Protein AF-A0A2P4QZU0-F1 (afdb_monomer_lite)

Organism: Rhizophagus irregularis (strain DAOM 181602 / DAOM 197198 / MUCL 43194) (NCBI:txid747089)

Radius of gyration: 26.58 Å; chains: 1; bounding box: 64×46×76 Å

Structure (mmCIF, N/CA/C/O backbone):
data_AF-A0A2P4QZU0-F1
#
_entry.id   AF-A0A2P4QZU0-F1
#
loop_
_atom_site.group_PDB
_atom_site.id
_atom_site.type_symbol
_atom_site.label_atom_id
_atom_site.label_alt_id
_atom_site.label_comp_id
_atom_site.label_asym_id
_atom_site.label_entity_id
_atom_site.label_seq_id
_atom_site.pdbx_PDB_ins_code
_atom_site.Cartn_x
_atom_site.Cartn_y
_atom_site.Cartn_z
_atom_site.occupancy
_atom_site.B_iso_or_equiv
_atom_site.auth_seq_id
_atom_site.auth_comp_id
_atom_site.auth_asym_id
_atom_site.auth_atom_id
_atom_site.pdbx_PDB_model_num
ATOM 1 N N . MET A 1 1 ? 31.590 14.211 -25.339 1.00 28.22 1 MET A N 1
ATOM 2 C CA . MET A 1 1 ? 31.138 15.470 -24.706 1.00 28.22 1 MET A CA 1
ATOM 3 C C . MET A 1 1 ? 29.647 15.747 -24.983 1.00 28.22 1 MET A C 1
ATOM 5 O O . MET A 1 1 ? 29.205 16.860 -24.754 1.00 28.22 1 MET A O 1
ATOM 9 N N . GLU A 1 2 ? 28.861 14.746 -25.420 1.00 32.16 2 GLU A N 1
ATOM 10 C CA . GLU A 1 2 ? 27.423 14.889 -25.741 1.00 32.16 2 GLU A CA 1
ATOM 11 C C . GLU A 1 2 ? 26.489 14.429 -24.599 1.00 32.16 2 GLU A C 1
ATOM 13 O O . GLU A 1 2 ? 25.405 14.972 -24.439 1.00 32.16 2 GLU A O 1
ATOM 18 N N . ASN A 1 3 ? 26.933 13.542 -23.697 1.00 37.81 3 ASN A N 1
ATOM 19 C CA . ASN A 1 3 ? 26.091 12.977 -22.621 1.00 37.81 3 ASN A CA 1
ATOM 20 C C . ASN A 1 3 ? 25.718 13.937 -21.470 1.00 37.81 3 ASN A C 1
ATOM 22 O O . ASN A 1 3 ? 24.934 13.567 -20.598 1.00 37.81 3 ASN A O 1
ATOM 26 N N . LEU A 1 4 ? 26.278 15.150 -21.427 1.00 35.97 4 LEU A N 1
ATOM 27 C CA . LEU A 1 4 ? 26.017 16.129 -20.359 1.00 35.97 4 LEU A CA 1
ATOM 28 C C . LEU A 1 4 ? 24.795 17.015 -20.643 1.00 35.97 4 LEU A C 1
ATOM 30 O O . LEU A 1 4 ? 24.130 17.438 -19.701 1.00 35.97 4 LEU A O 1
ATOM 34 N N . MET A 1 5 ? 24.456 17.260 -21.915 1.00 33.44 5 MET A N 1
ATOM 35 C CA . MET A 1 5 ? 23.269 18.054 -22.270 1.00 33.44 5 MET A CA 1
ATOM 36 C C . MET A 1 5 ? 21.956 17.271 -22.109 1.00 33.44 5 MET A C 1
ATOM 38 O O . MET A 1 5 ? 20.910 17.877 -21.907 1.00 33.44 5 MET A O 1
ATOM 42 N N . HIS A 1 6 ? 22.003 15.935 -22.124 1.00 49.25 6 HIS A N 1
ATOM 43 C CA . HIS A 1 6 ? 20.809 15.081 -22.131 1.00 49.25 6 HIS A CA 1
ATOM 44 C C . HIS A 1 6 ? 20.095 14.929 -20.773 1.00 49.25 6 HIS A C 1
ATOM 46 O O . HIS A 1 6 ? 18.917 14.591 -20.745 1.00 49.25 6 HIS A O 1
ATOM 52 N N . TYR A 1 7 ? 20.762 15.202 -19.646 1.00 42.16 7 TYR A N 1
ATOM 53 C CA . TYR A 1 7 ? 20.149 15.093 -18.309 1.00 42.16 7 TYR A CA 1
ATOM 54 C C . TYR A 1 7 ? 19.536 16.408 -17.795 1.00 42.16 7 TYR A C 1
ATOM 56 O O . TYR A 1 7 ? 18.711 16.379 -16.877 1.00 42.16 7 TYR A O 1
ATOM 64 N N . SER A 1 8 ? 19.904 17.550 -18.393 1.00 42.59 8 SER A N 1
ATOM 65 C CA . SER A 1 8 ? 19.292 18.861 -18.113 1.00 42.59 8 SER A CA 1
ATOM 66 C C . SER A 1 8 ? 17.783 18.822 -18.361 1.00 42.59 8 SER A C 1
ATOM 68 O O . SER A 1 8 ? 17.000 19.177 -17.485 1.00 42.59 8 SER A O 1
ATOM 70 N N . THR A 1 9 ? 17.376 18.279 -19.508 1.00 46.91 9 THR A N 1
ATOM 71 C CA . THR A 1 9 ? 15.978 18.160 -19.944 1.00 46.91 9 THR A CA 1
ATOM 72 C C . THR A 1 9 ? 15.127 17.285 -19.021 1.00 46.91 9 THR A C 1
ATOM 74 O O . THR A 1 9 ? 13.977 17.625 -18.753 1.00 46.91 9 THR A O 1
ATOM 77 N N . LEU A 1 10 ? 15.684 16.203 -18.465 1.00 41.06 10 LEU A N 1
ATOM 78 C CA . LEU A 1 10 ? 14.980 15.353 -17.491 1.00 41.06 10 LEU A CA 1
ATOM 79 C C . LEU A 1 10 ? 14.804 16.039 -16.122 1.00 41.06 10 LEU A C 1
ATOM 81 O O . LEU A 1 10 ? 13.801 15.823 -15.442 1.00 41.06 10 LEU A O 1
ATOM 85 N N . CYS A 1 11 ? 15.750 16.890 -15.711 1.00 38.91 11 CYS A N 1
ATOM 86 C CA . CYS A 1 11 ? 15.625 17.684 -14.484 1.00 38.91 11 CYS A CA 1
ATOM 87 C C . CYS A 1 11 ? 14.605 18.826 -14.633 1.00 38.91 11 CYS A C 1
ATOM 89 O O . CYS A 1 11 ? 13.845 19.088 -13.699 1.00 38.91 11 CYS A O 1
ATOM 91 N N . ASP A 1 12 ? 14.545 19.457 -15.809 1.00 41.25 12 ASP A N 1
ATOM 92 C CA . ASP A 1 12 ? 13.556 20.491 -16.144 1.00 41.25 12 ASP A CA 1
ATOM 93 C C . ASP A 1 12 ? 12.119 19.933 -16.143 1.00 41.25 12 ASP A C 1
ATOM 95 O O . ASP A 1 12 ? 11.164 20.610 -15.752 1.00 41.25 12 ASP A O 1
ATOM 99 N N . TRP A 1 13 ? 11.968 18.654 -16.484 1.00 45.91 13 TRP A N 1
ATOM 100 C CA . TRP A 1 13 ? 10.693 17.940 -16.490 1.00 45.91 13 TRP A CA 1
ATOM 101 C C . TRP A 1 13 ? 10.097 17.731 -15.085 1.00 45.91 13 TRP A C 1
ATOM 103 O O . TRP A 1 13 ? 8.892 17.893 -14.884 1.00 45.91 13 TRP A O 1
ATOM 113 N N . ALA A 1 14 ? 10.938 17.486 -14.073 1.00 40.25 14 ALA A N 1
ATOM 114 C CA . ALA A 1 14 ? 10.503 17.374 -12.676 1.00 40.25 14 ALA A CA 1
ATOM 115 C C . ALA A 1 14 ? 10.040 18.717 -12.071 1.00 40.25 14 ALA A C 1
ATOM 117 O O . ALA A 1 14 ? 9.261 18.731 -11.116 1.00 40.25 14 ALA A O 1
ATOM 118 N N . LEU A 1 15 ? 10.506 19.851 -12.611 1.00 43.34 15 LEU A N 1
ATOM 119 C CA . LEU A 1 15 ? 10.088 21.190 -12.179 1.00 43.34 15 LEU A CA 1
ATOM 120 C C . LEU A 1 15 ? 8.730 21.596 -12.771 1.00 43.34 15 LEU A C 1
ATOM 122 O O . LEU A 1 15 ? 7.952 22.266 -12.091 1.00 43.34 15 LEU A O 1
ATOM 126 N N . LEU A 1 16 ? 8.419 21.152 -13.994 1.00 43.84 16 LEU A N 1
ATOM 127 C CA . LEU A 1 16 ? 7.151 21.443 -14.677 1.00 43.84 16 LEU A CA 1
ATOM 128 C C . LEU A 1 16 ? 5.929 20.836 -13.965 1.00 43.84 16 LEU A C 1
ATOM 130 O O . LEU A 1 16 ? 4.875 21.464 -13.921 1.00 43.84 16 LEU A O 1
ATOM 134 N N . TYR A 1 17 ? 6.073 19.668 -13.334 1.00 45.66 17 TYR A N 1
ATOM 135 C CA . TYR A 1 17 ? 4.970 18.988 -12.636 1.00 45.66 17 TYR A CA 1
ATOM 136 C C . TYR A 1 17 ? 4.677 19.503 -11.223 1.00 45.66 17 TYR A C 1
ATOM 138 O O . TYR A 1 17 ? 3.716 19.064 -10.593 1.00 45.66 17 TYR A O 1
ATOM 146 N N . ARG A 1 18 ? 5.445 20.478 -10.719 1.00 44.59 18 ARG A N 1
ATOM 147 C CA . ARG A 1 18 ? 5.157 21.118 -9.426 1.00 44.59 18 ARG A CA 1
ATOM 148 C C . ARG A 1 18 ? 3.952 22.081 -9.490 1.00 44.59 18 ARG A C 1
ATOM 150 O O . ARG A 1 18 ? 3.527 22.571 -8.449 1.00 44.59 18 ARG A O 1
ATOM 157 N N . TYR A 1 19 ? 3.378 22.338 -10.672 1.00 39.25 19 TYR A N 1
ATOM 158 C CA . TYR A 1 19 ? 2.258 23.269 -10.854 1.00 39.25 19 TYR A CA 1
ATOM 159 C C . TYR A 1 19 ? 1.060 22.610 -11.579 1.00 39.25 19 TYR A C 1
ATOM 161 O O . TYR A 1 19 ? 1.172 22.272 -12.755 1.00 39.25 19 TYR A O 1
ATOM 169 N N . PRO A 1 20 ? -0.115 22.457 -10.930 1.00 41.78 20 PRO A N 1
ATOM 170 C CA . PRO A 1 20 ? -1.243 21.670 -11.453 1.00 41.78 20 PRO A CA 1
ATOM 171 C C . PRO A 1 20 ? -2.076 22.339 -12.570 1.00 41.78 20 PRO A C 1
ATOM 173 O O . PRO A 1 20 ? -3.163 21.865 -12.895 1.00 41.78 20 PRO A O 1
ATOM 176 N N . SER A 1 21 ? -1.599 23.421 -13.192 1.00 47.59 21 SER A N 1
ATOM 177 C CA . SER A 1 21 ? -2.298 24.107 -14.292 1.00 47.59 21 SER A CA 1
ATOM 178 C C . SER A 1 21 ? -1.366 24.342 -15.481 1.00 47.59 21 SER A C 1
ATOM 180 O O . SER A 1 21 ? -0.830 25.436 -15.651 1.00 47.59 21 SER A O 1
ATOM 182 N N . MET A 1 22 ? -1.163 23.316 -16.313 1.00 53.44 22 MET A N 1
ATOM 183 C CA . MET A 1 22 ? -0.356 23.452 -17.531 1.00 53.44 22 MET A CA 1
ATOM 184 C C . MET A 1 22 ? -1.071 24.329 -18.562 1.00 53.44 22 MET A C 1
ATOM 186 O O . MET A 1 22 ? -2.167 23.998 -19.030 1.00 53.44 22 MET A O 1
ATOM 190 N N . SER A 1 23 ? -0.421 25.421 -18.962 1.00 56.22 23 SER A N 1
ATOM 191 C CA . SER A 1 23 ? -0.855 26.236 -20.094 1.00 56.22 23 SER A CA 1
ATOM 192 C C . SER A 1 23 ? -0.679 25.477 -21.419 1.00 56.22 23 SER A C 1
ATOM 194 O O . SER A 1 23 ? 0.035 24.474 -21.501 1.00 56.22 23 SER A O 1
ATOM 196 N N . SER A 1 24 ? -1.293 25.959 -22.504 1.00 50.44 24 SER A N 1
ATOM 197 C CA . SER A 1 24 ? -1.078 25.396 -23.849 1.00 50.44 24 SER A CA 1
ATOM 198 C C . SER A 1 24 ? 0.399 25.411 -24.273 1.00 50.44 24 SER A C 1
ATOM 200 O O . SER A 1 24 ? 0.838 24.514 -24.991 1.00 50.44 24 SER A O 1
ATOM 202 N N . CYS A 1 25 ? 1.182 26.380 -23.788 1.00 49.19 25 CYS A N 1
ATOM 203 C CA . CYS A 1 25 ? 2.625 26.447 -24.018 1.00 49.19 25 CYS A CA 1
ATOM 204 C C . CYS A 1 25 ? 3.390 25.350 -23.262 1.00 49.19 25 CYS A C 1
ATOM 206 O O . CYS A 1 25 ? 4.342 24.795 -23.807 1.00 49.19 25 CYS A O 1
ATOM 208 N N . ASP A 1 26 ? 2.960 24.996 -22.050 1.00 54.78 26 ASP A N 1
ATOM 209 C CA . ASP A 1 26 ? 3.597 23.940 -21.250 1.00 54.78 26 ASP A CA 1
ATOM 210 C C . ASP A 1 26 ? 3.300 22.552 -21.822 1.00 54.78 26 ASP A C 1
ATOM 212 O O . ASP A 1 26 ? 4.183 21.700 -21.868 1.00 54.78 26 ASP A O 1
ATOM 216 N N . LYS A 1 27 ? 2.088 22.347 -22.358 1.00 51.97 27 LYS A N 1
ATOM 217 C CA . LYS A 1 27 ? 1.728 21.124 -23.097 1.00 51.97 27 LYS A CA 1
ATOM 218 C C . LYS A 1 27 ? 2.594 20.939 -24.338 1.00 51.97 27 LYS A C 1
ATOM 220 O O . LYS A 1 27 ? 3.091 19.846 -24.573 1.00 51.97 27 LYS A O 1
ATOM 225 N N . LEU A 1 28 ? 2.806 22.003 -25.114 1.00 51.72 28 LEU A N 1
ATOM 226 C CA . LEU A 1 28 ? 3.689 21.952 -26.280 1.00 51.72 28 LEU A CA 1
ATOM 227 C C . LEU A 1 28 ? 5.132 21.627 -25.880 1.00 51.72 28 LEU A C 1
ATOM 229 O O . LEU A 1 28 ? 5.751 20.798 -26.537 1.00 51.72 28 LEU A O 1
ATOM 233 N N . ARG A 1 29 ? 5.667 22.218 -24.804 1.00 59.06 29 ARG A N 1
ATOM 234 C CA . ARG A 1 29 ? 7.015 21.875 -24.314 1.00 59.06 29 ARG A CA 1
ATOM 235 C C . ARG A 1 29 ? 7.109 20.421 -23.865 1.00 59.06 29 ARG A C 1
ATOM 237 O O . ARG A 1 29 ? 8.061 19.751 -24.241 1.00 59.06 29 ARG A O 1
ATOM 244 N N . PHE A 1 30 ? 6.110 19.931 -23.133 1.00 58.84 30 PHE A N 1
ATOM 245 C CA . PHE A 1 30 ? 6.036 18.532 -22.713 1.00 58.84 30 PHE A CA 1
ATOM 246 C C . PHE A 1 30 ? 6.080 17.573 -23.914 1.00 58.84 30 PHE A C 1
ATOM 248 O O . PHE A 1 30 ? 6.927 16.689 -23.944 1.00 58.84 30 PHE A O 1
ATOM 255 N N . TRP A 1 31 ? 5.261 17.819 -24.942 1.00 56.22 31 TRP A N 1
ATOM 256 C CA . TRP A 1 31 ? 5.225 17.007 -26.167 1.00 56.22 31 TRP A CA 1
ATOM 257 C C . TRP A 1 31 ? 6.558 16.957 -26.929 1.00 56.22 31 TRP A C 1
ATOM 259 O O . TRP A 1 31 ? 6.882 15.935 -27.529 1.00 56.22 31 TRP A O 1
ATOM 269 N N . HIS A 1 32 ? 7.323 18.054 -26.956 1.00 64.25 32 HIS A N 1
ATOM 270 C CA . HIS A 1 32 ? 8.645 18.050 -27.595 1.00 64.25 32 HIS A CA 1
ATOM 271 C C . HIS A 1 32 ? 9.658 17.260 -26.758 1.00 64.25 32 HIS A C 1
ATOM 273 O O . HIS A 1 32 ? 10.381 16.438 -27.307 1.00 64.25 32 HIS A O 1
ATOM 279 N N . VAL A 1 33 ? 9.644 17.438 -25.433 1.00 68.38 33 VAL A N 1
ATOM 280 C CA . VAL A 1 33 ? 10.526 16.701 -24.514 1.00 68.38 33 VAL A CA 1
ATOM 281 C C . VAL A 1 33 ? 10.255 15.194 -24.556 1.00 68.38 33 VAL A C 1
ATOM 283 O O . VAL A 1 33 ? 11.197 14.412 -24.549 1.00 68.38 33 VAL A O 1
ATOM 286 N N . GLU A 1 34 ? 8.991 14.777 -24.641 1.00 70.19 34 GLU A N 1
ATOM 287 C CA . GLU A 1 34 ? 8.607 13.366 -24.771 1.00 70.19 34 GLU A CA 1
ATOM 288 C C . GLU A 1 34 ? 9.204 12.737 -26.039 1.00 70.19 34 GLU A C 1
ATOM 290 O O . GLU A 1 34 ? 9.896 11.724 -25.955 1.00 70.19 34 GLU A O 1
ATOM 295 N N . LYS A 1 35 ? 9.050 13.398 -27.195 1.00 77.50 35 LYS A N 1
ATOM 296 C CA . LYS A 1 35 ? 9.644 12.942 -28.463 1.00 77.50 35 LYS A CA 1
ATOM 297 C C . LYS A 1 35 ? 11.169 12.910 -28.436 1.00 77.50 35 LYS A C 1
ATOM 299 O O . LYS A 1 35 ? 11.764 11.999 -29.005 1.00 77.50 35 LYS A O 1
ATOM 304 N N . ASP A 1 36 ? 11.800 13.882 -27.784 1.00 81.31 36 ASP A N 1
ATOM 305 C CA . ASP A 1 36 ? 13.256 13.913 -27.645 1.00 81.31 36 ASP A CA 1
ATOM 306 C C . ASP A 1 36 ? 13.756 12.742 -26.783 1.00 81.31 36 ASP A C 1
ATOM 308 O O . ASP A 1 36 ? 14.789 12.146 -27.088 1.00 81.31 36 ASP A O 1
ATOM 312 N N . ILE A 1 37 ? 13.018 12.370 -25.728 1.00 82.56 37 ILE A N 1
ATOM 313 C CA . ILE A 1 37 ? 13.338 11.207 -24.885 1.00 82.56 37 ILE A CA 1
ATOM 314 C C . ILE A 1 37 ? 13.120 9.900 -25.655 1.00 82.56 37 ILE A C 1
ATOM 316 O O . ILE A 1 37 ? 13.962 9.003 -25.580 1.00 82.56 37 ILE A O 1
ATOM 320 N N . GLU A 1 38 ? 12.031 9.786 -26.417 1.00 86.81 38 GLU A N 1
ATOM 321 C CA . GLU A 1 38 ? 11.794 8.631 -27.287 1.00 86.81 38 GLU A CA 1
ATOM 322 C C . GLU A 1 38 ? 12.919 8.457 -28.312 1.00 86.81 38 GLU A C 1
ATOM 324 O O . GLU A 1 38 ? 13.450 7.353 -28.448 1.00 86.81 38 GLU A O 1
ATOM 329 N N . ASP A 1 39 ? 13.334 9.533 -28.991 1.00 86.00 39 ASP A N 1
ATOM 330 C CA . ASP A 1 39 ? 14.460 9.502 -29.931 1.00 86.00 39 ASP A CA 1
ATOM 331 C C . ASP A 1 39 ? 15.755 9.077 -29.230 1.00 86.00 39 ASP A C 1
ATOM 333 O O . ASP A 1 39 ? 16.489 8.215 -29.724 1.00 86.00 39 ASP A O 1
ATOM 337 N N . LEU A 1 40 ? 16.009 9.628 -28.042 1.00 85.38 40 LEU A N 1
ATOM 338 C CA . LEU A 1 40 ? 17.187 9.314 -27.246 1.00 85.38 40 LEU A CA 1
ATOM 339 C C . LEU A 1 40 ? 17.243 7.817 -26.896 1.00 85.38 40 LEU A C 1
ATOM 341 O O . LEU A 1 40 ? 18.274 7.169 -27.080 1.00 85.38 40 LEU A O 1
ATOM 345 N N . ILE A 1 41 ? 16.137 7.235 -26.436 1.00 88.56 41 ILE A N 1
ATOM 346 C CA . ILE A 1 41 ? 16.091 5.817 -26.067 1.00 88.56 41 ILE A CA 1
ATOM 347 C C . ILE A 1 41 ? 16.117 4.940 -27.323 1.00 88.56 41 ILE A C 1
ATOM 349 O O . ILE A 1 41 ? 17.009 4.108 -27.479 1.00 88.56 41 ILE A O 1
ATOM 353 N N . LEU A 1 42 ? 15.175 5.124 -28.245 1.00 90.00 42 LEU A N 1
ATOM 354 C CA . LEU A 1 42 ? 14.969 4.201 -29.362 1.00 90.00 42 LEU A CA 1
ATOM 355 C C . LEU A 1 42 ? 16.049 4.332 -30.441 1.00 90.00 42 LEU A C 1
ATOM 357 O O . LEU A 1 42 ? 16.627 3.327 -30.870 1.00 90.00 42 LEU A O 1
ATOM 361 N N . ASN A 1 43 ? 16.340 5.563 -30.869 1.00 89.94 43 ASN A N 1
ATOM 362 C CA . ASN A 1 43 ? 17.223 5.825 -32.006 1.00 89.94 43 ASN A CA 1
ATOM 363 C C . ASN A 1 43 ? 18.674 6.020 -31.570 1.00 89.94 43 ASN A C 1
ATOM 365 O O . ASN A 1 43 ? 19.582 5.513 -32.230 1.00 89.94 43 ASN A O 1
ATOM 369 N N . LYS A 1 44 ? 18.912 6.716 -30.449 1.00 86.94 44 LYS A N 1
ATOM 370 C CA . LYS A 1 44 ? 20.268 6.896 -29.897 1.00 86.94 44 LYS A CA 1
ATOM 371 C C . LYS A 1 44 ? 20.694 5.770 -28.957 1.00 86.94 44 LYS A C 1
ATOM 373 O O . LYS A 1 44 ? 21.839 5.774 -28.512 1.00 86.94 44 LYS A O 1
ATOM 378 N N . ARG A 1 45 ? 19.816 4.787 -28.707 1.00 84.31 45 ARG A N 1
ATOM 379 C CA . ARG A 1 45 ? 20.089 3.609 -27.863 1.00 84.31 45 ARG A CA 1
ATOM 380 C C . ARG A 1 45 ? 20.570 4.000 -26.468 1.00 84.31 45 ARG A C 1
ATOM 382 O O . ARG A 1 45 ? 21.437 3.340 -25.900 1.00 84.31 45 ARG A O 1
ATOM 389 N N . PHE A 1 46 ? 20.027 5.086 -25.924 1.00 86.44 46 PHE A N 1
ATOM 390 C CA . PHE A 1 46 ? 20.384 5.538 -24.591 1.00 86.44 46 PHE A CA 1
ATOM 391 C C . PHE A 1 46 ? 19.930 4.529 -23.537 1.00 86.44 46 PHE A C 1
ATOM 393 O O . PHE A 1 46 ? 18.741 4.238 -23.387 1.00 86.44 46 PHE A O 1
ATOM 400 N N . VAL A 1 47 ? 20.900 4.032 -22.778 1.00 83.69 47 VAL A N 1
ATOM 401 C CA . VAL A 1 47 ? 20.708 3.124 -21.651 1.00 83.69 47 VAL A CA 1
ATOM 402 C C . VAL A 1 47 ? 21.485 3.714 -20.476 1.00 83.69 47 VAL A C 1
ATOM 404 O O . VAL A 1 47 ? 22.676 3.993 -20.643 1.00 83.69 47 VAL A O 1
ATOM 407 N N . PRO A 1 48 ? 20.850 3.953 -19.315 1.00 82.69 48 PRO A N 1
ATOM 408 C CA . PRO A 1 48 ? 21.589 4.393 -18.142 1.00 82.69 48 PRO A CA 1
ATOM 409 C C . PRO A 1 48 ? 22.545 3.292 -17.689 1.00 82.69 48 PRO A C 1
ATOM 411 O O . PRO A 1 48 ? 22.273 2.105 -17.881 1.00 82.69 48 PRO A O 1
ATOM 414 N N . PHE A 1 49 ? 23.667 3.675 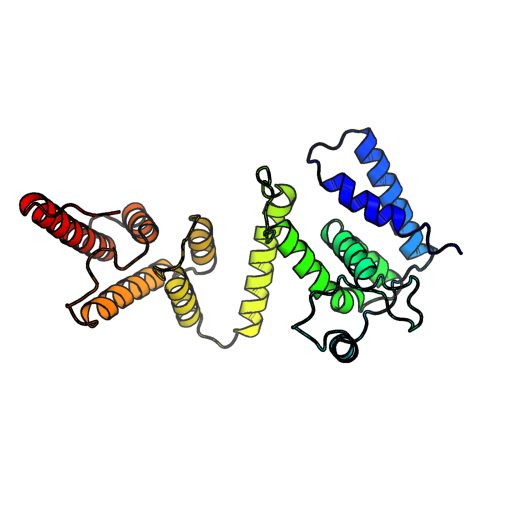-17.084 1.00 82.31 49 PHE A N 1
ATOM 415 C CA . PHE A 1 49 ? 24.575 2.678 -16.525 1.00 82.31 49 PHE A CA 1
ATOM 416 C C . PHE A 1 49 ? 23.872 1.875 -15.415 1.00 82.31 49 PHE A C 1
ATOM 418 O O . PHE A 1 49 ? 22.938 2.377 -14.778 1.00 82.31 49 PHE A O 1
ATOM 425 N N . PRO A 1 50 ? 24.289 0.622 -15.172 1.00 80.38 50 PRO A N 1
ATOM 426 C CA . PRO A 1 50 ? 23.696 -0.168 -14.105 1.00 80.38 50 PRO A CA 1
ATOM 427 C C . PRO A 1 50 ? 23.928 0.508 -12.745 1.00 80.38 50 PRO A C 1
ATOM 429 O O . PRO A 1 50 ? 24.945 1.193 -12.552 1.00 80.38 50 PRO A O 1
ATOM 432 N N . PRO A 1 51 ? 23.018 0.312 -11.779 1.00 84.31 51 PRO A N 1
ATOM 433 C CA . PRO A 1 51 ? 23.214 0.812 -10.433 1.00 84.31 51 PRO A CA 1
ATOM 434 C C . PRO A 1 51 ? 24.419 0.132 -9.785 1.00 84.31 51 PRO A C 1
ATOM 436 O O . PRO A 1 51 ? 24.685 -1.057 -9.985 1.00 84.31 51 PRO A O 1
ATOM 439 N N . ARG A 1 52 ? 25.142 0.882 -8.950 1.00 86.12 52 ARG A N 1
ATOM 440 C CA . ARG A 1 52 ? 26.226 0.321 -8.137 1.00 86.12 52 ARG A CA 1
ATOM 441 C C . ARG A 1 52 ? 25.670 -0.810 -7.255 1.00 86.12 52 ARG A C 1
ATOM 443 O O . ARG A 1 52 ? 24.720 -0.549 -6.513 1.00 86.12 52 ARG A O 1
ATOM 450 N N . PRO A 1 53 ? 26.244 -2.029 -7.255 1.00 83.06 53 PRO A N 1
ATOM 451 C CA . PRO A 1 53 ? 25.736 -3.110 -6.419 1.00 83.06 53 PRO A CA 1
ATOM 452 C C . PRO A 1 53 ? 25.748 -2.727 -4.936 1.00 83.06 53 PRO A C 1
ATOM 454 O O . PRO A 1 53 ? 26.710 -2.130 -4.451 1.00 83.06 53 PRO A O 1
ATOM 457 N N . LYS A 1 54 ? 24.696 -3.112 -4.199 1.00 73.94 54 LYS A N 1
ATOM 458 C CA . LYS A 1 54 ? 24.479 -2.729 -2.787 1.00 73.94 54 LYS A CA 1
ATOM 459 C C . LYS A 1 54 ? 25.675 -3.057 -1.875 1.00 73.94 54 LYS A C 1
ATOM 461 O O . LYS A 1 54 ? 25.953 -2.306 -0.948 1.00 73.94 54 LYS A O 1
ATOM 466 N N . ALA A 1 55 ? 26.428 -4.120 -2.174 1.00 70.56 55 ALA A N 1
ATOM 467 C CA . ALA A 1 55 ? 27.647 -4.487 -1.445 1.00 70.56 55 ALA A CA 1
ATOM 468 C C . ALA A 1 55 ? 28.743 -3.403 -1.505 1.00 70.56 55 ALA A C 1
ATOM 470 O O . ALA A 1 55 ? 29.391 -3.144 -0.500 1.00 70.56 55 ALA A O 1
ATOM 471 N N . TYR A 1 56 ? 28.896 -2.719 -2.644 1.00 65.44 56 TYR A N 1
ATOM 472 C CA . TYR A 1 56 ? 29.881 -1.644 -2.831 1.00 65.44 56 TYR A CA 1
ATOM 473 C C . TYR A 1 56 ? 29.392 -0.278 -2.327 1.00 65.44 56 TYR A C 1
ATOM 475 O O . TYR A 1 56 ? 30.165 0.672 -2.263 1.00 65.44 56 TYR A O 1
ATOM 483 N N . GLN A 1 57 ? 28.103 -0.150 -1.999 1.00 62.91 57 GLN A N 1
ATOM 484 C CA . GLN A 1 57 ? 27.537 1.080 -1.436 1.00 62.91 57 GLN 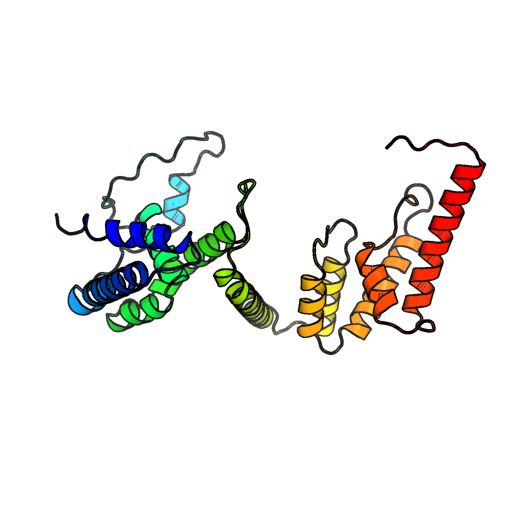A CA 1
ATOM 485 C C . GLN A 1 57 ? 27.774 1.188 0.079 1.00 62.91 57 GLN A C 1
ATOM 487 O O . GLN A 1 57 ? 27.781 2.292 0.619 1.00 62.91 57 GLN A O 1
ATOM 492 N N . LEU A 1 58 ? 27.958 0.058 0.772 1.00 53.47 58 LEU A N 1
ATOM 493 C CA . LEU A 1 58 ? 28.199 0.017 2.218 1.00 53.47 58 LEU A CA 1
ATOM 494 C C . LEU A 1 58 ? 29.578 0.575 2.589 1.00 53.47 58 LEU A C 1
ATOM 496 O O . LEU A 1 58 ? 29.661 1.332 3.550 1.00 53.47 58 LEU A O 1
ATOM 500 N N . ASP A 1 59 ? 30.609 0.309 1.782 1.00 50.47 59 ASP A N 1
ATOM 501 C CA . ASP A 1 59 ? 31.979 0.789 2.028 1.00 50.47 59 ASP A CA 1
ATOM 502 C C . ASP A 1 59 ? 32.096 2.328 2.034 1.00 50.47 59 ASP A C 1
ATOM 504 O O . ASP A 1 59 ? 32.976 2.880 2.694 1.00 50.47 59 ASP A O 1
ATOM 508 N N . LEU A 1 60 ? 31.177 3.033 1.360 1.00 52.25 60 LEU A N 1
ATOM 509 C CA . LEU A 1 60 ? 31.114 4.502 1.319 1.00 52.25 60 LEU A CA 1
ATOM 510 C C . LEU A 1 60 ? 30.306 5.117 2.478 1.00 52.25 60 LEU A C 1
ATOM 512 O O . LEU A 1 60 ? 30.446 6.307 2.745 1.00 52.25 60 LEU A O 1
ATOM 516 N N . ASN A 1 61 ? 29.475 4.326 3.169 1.00 48.78 61 ASN A N 1
ATOM 517 C CA . ASN A 1 61 ? 28.545 4.784 4.213 1.00 48.78 61 ASN A CA 1
ATOM 518 C C . ASN A 1 61 ? 28.944 4.317 5.631 1.00 48.78 61 ASN A C 1
ATOM 520 O O . ASN A 1 61 ? 28.136 4.384 6.557 1.00 48.78 61 ASN A O 1
ATOM 524 N N . SER A 1 62 ? 30.177 3.836 5.808 1.00 42.03 62 SER A N 1
ATOM 525 C CA . SER A 1 62 ? 30.669 3.148 7.014 1.00 42.03 62 SER A CA 1
ATOM 526 C C . SER A 1 62 ? 30.792 3.994 8.292 1.00 42.03 62 SER A C 1
ATOM 528 O O . SER A 1 62 ? 31.263 3.465 9.296 1.00 42.03 62 SER A O 1
ATOM 530 N N . ASP A 1 63 ? 30.389 5.268 8.310 1.00 43.03 63 ASP A N 1
ATOM 531 C CA . ASP A 1 63 ? 30.411 6.068 9.541 1.00 43.03 63 ASP A CA 1
ATOM 532 C C . ASP A 1 63 ? 29.085 6.819 9.784 1.00 43.03 63 ASP A C 1
ATOM 534 O O . ASP A 1 63 ? 28.870 7.911 9.250 1.00 43.03 63 ASP A O 1
ATOM 538 N N . PRO A 1 64 ? 28.172 6.264 10.604 1.00 45.53 64 PRO A N 1
ATOM 539 C CA . PRO A 1 64 ? 26.907 6.911 10.947 1.00 45.53 64 PRO A CA 1
ATOM 540 C C . PRO A 1 64 ? 27.072 8.129 11.876 1.00 45.53 64 PRO A C 1
ATOM 542 O O . PRO A 1 64 ? 26.076 8.789 12.176 1.00 45.53 64 PRO A O 1
ATOM 545 N N . HIS A 1 65 ? 28.290 8.454 12.338 1.00 44.47 65 HIS A N 1
ATOM 546 C CA . HIS A 1 65 ? 28.543 9.597 13.223 1.00 44.47 65 HIS A CA 1
ATOM 547 C C . HIS A 1 65 ? 29.011 10.869 12.518 1.00 44.47 65 HIS A C 1
ATOM 549 O O . HIS A 1 65 ? 29.212 11.890 13.180 1.00 44.47 65 HIS A O 1
ATOM 555 N N . ILE A 1 66 ? 29.115 10.868 11.189 1.00 41.66 66 ILE A N 1
ATOM 556 C CA . ILE A 1 66 ? 29.486 12.065 10.445 1.00 41.66 66 ILE A CA 1
ATOM 557 C C . ILE A 1 66 ? 28.382 12.395 9.441 1.00 41.66 66 ILE A C 1
ATOM 559 O O . ILE A 1 66 ? 28.299 11.822 8.360 1.00 41.66 66 ILE A O 1
ATOM 563 N N . HIS A 1 67 ? 27.553 13.388 9.774 1.00 43.56 67 HIS A N 1
ATOM 564 C CA . HIS A 1 67 ? 26.756 14.126 8.793 1.00 43.56 67 HIS A CA 1
ATOM 565 C C . HIS A 1 67 ? 27.694 14.921 7.865 1.00 43.56 67 HIS A C 1
ATOM 567 O O . HIS A 1 67 ? 27.769 16.147 7.928 1.00 43.56 67 HIS A O 1
ATOM 573 N N . GLN A 1 68 ? 28.461 14.231 7.024 1.00 40.12 68 GLN A N 1
ATOM 574 C CA . GLN A 1 68 ? 29.129 14.847 5.890 1.00 40.12 68 GLN A CA 1
ATOM 575 C C . GLN A 1 68 ? 28.077 15.046 4.801 1.00 40.12 68 GLN A C 1
ATOM 577 O O . GLN A 1 68 ? 27.299 14.143 4.490 1.00 40.12 68 GLN A O 1
ATOM 582 N N . GLN A 1 69 ? 28.028 16.253 4.231 1.00 40.50 69 GLN A N 1
ATOM 583 C CA . GLN A 1 69 ? 27.330 16.440 2.965 1.00 40.50 69 GLN A CA 1
ATOM 584 C C . GLN A 1 69 ? 27.909 15.428 1.966 1.00 40.50 69 GLN A C 1
ATOM 586 O O . GLN A 1 69 ? 29.136 15.300 1.927 1.00 40.50 69 GLN A O 1
ATOM 591 N N . PRO A 1 70 ? 27.075 14.707 1.191 1.00 51.66 70 PRO A N 1
ATOM 592 C CA . PRO A 1 70 ? 27.578 13.784 0.187 1.00 51.66 70 PRO A CA 1
ATOM 593 C C . PRO A 1 70 ? 28.582 14.531 -0.687 1.00 51.66 70 PRO A C 1
ATOM 595 O O . PRO A 1 70 ? 28.245 15.576 -1.253 1.00 51.66 70 PRO A O 1
ATOM 598 N N . ILE A 1 71 ? 29.822 14.040 -0.747 1.00 54.72 71 ILE A N 1
ATOM 599 C CA . ILE A 1 71 ? 30.829 14.586 -1.657 1.00 54.72 71 ILE A CA 1
ATOM 600 C C . ILE A 1 71 ? 30.195 14.569 -3.055 1.00 54.72 71 ILE A C 1
ATOM 602 O O . ILE A 1 71 ? 29.619 13.541 -3.421 1.00 54.72 71 ILE A O 1
ATOM 606 N N . PRO A 1 72 ? 30.234 15.674 -3.824 1.00 56.16 72 PRO A N 1
ATOM 607 C CA . PRO A 1 72 ? 29.682 15.685 -5.169 1.00 56.16 72 PRO A CA 1
ATOM 608 C C . PRO A 1 72 ? 30.335 14.578 -5.999 1.00 56.16 72 PRO A C 1
ATOM 610 O O . PRO A 1 72 ? 31.518 14.653 -6.324 1.00 56.16 72 PRO A O 1
ATOM 613 N N . GLU A 1 73 ? 29.569 13.529 -6.290 1.00 64.38 73 GLU A N 1
ATOM 614 C CA . GLU A 1 73 ? 30.024 12.407 -7.105 1.00 64.38 73 GLU A CA 1
ATOM 615 C C . GLU A 1 73 ? 30.277 12.939 -8.528 1.00 64.38 73 GLU A C 1
ATOM 617 O O . GLU A 1 73 ? 29.401 13.556 -9.143 1.00 64.38 73 GLU A O 1
ATOM 622 N N . GLU A 1 74 ? 31.511 12.793 -9.016 1.00 66.12 74 GLU A N 1
ATOM 623 C CA . GLU A 1 74 ? 31.939 13.282 -10.332 1.00 66.12 74 GLU A CA 1
ATOM 624 C C . GLU A 1 74 ? 31.139 12.564 -11.435 1.00 66.12 74 GLU A C 1
ATOM 626 O O . GLU A 1 74 ? 30.916 11.356 -11.356 1.00 66.12 74 GLU A O 1
ATOM 631 N N . TYR A 1 75 ? 30.674 13.299 -12.454 1.00 62.31 75 TYR A N 1
ATOM 632 C CA . TYR A 1 75 ? 29.887 12.729 -13.552 1.00 62.31 75 TYR A CA 1
ATOM 633 C C . TYR A 1 75 ? 30.594 12.885 -14.910 1.00 62.31 75 TYR A C 1
ATOM 635 O O . TYR A 1 75 ? 31.013 14.002 -15.237 1.00 62.31 75 TYR A O 1
ATOM 643 N N . PRO A 1 76 ? 30.650 11.826 -15.748 1.00 64.12 76 PRO A N 1
ATOM 644 C CA . PRO A 1 76 ? 30.220 10.445 -15.477 1.00 64.12 76 PRO A CA 1
ATOM 645 C C . PRO A 1 76 ? 31.069 9.764 -14.396 1.00 64.12 76 PRO A C 1
ATOM 647 O O . PRO A 1 76 ? 32.237 10.113 -14.220 1.00 64.12 76 PRO A O 1
ATOM 650 N N . SER A 1 77 ? 30.483 8.795 -13.683 1.00 71.19 77 SER A N 1
ATOM 651 C CA . SER A 1 77 ? 31.234 8.026 -12.687 1.00 71.19 77 SER A CA 1
ATOM 652 C C . SER A 1 77 ? 32.386 7.272 -13.357 1.00 71.19 77 SER A C 1
ATOM 654 O O . SER A 1 77 ? 32.244 6.734 -14.458 1.00 71.19 77 SER A O 1
ATOM 656 N N . LYS A 1 78 ? 33.545 7.219 -12.695 1.00 78.94 78 LYS A N 1
ATOM 657 C CA . LYS A 1 78 ? 34.772 6.606 -13.242 1.00 78.94 78 LYS A CA 1
ATOM 658 C C . LYS A 1 78 ? 34.774 5.077 -13.199 1.00 78.94 78 LYS A C 1
ATOM 660 O O . LYS A 1 78 ? 35.623 4.452 -13.823 1.00 78.94 78 LYS A O 1
ATOM 665 N N . ASP A 1 79 ? 33.847 4.482 -12.464 1.00 79.00 79 ASP A N 1
ATOM 666 C CA . ASP A 1 79 ? 33.767 3.040 -12.206 1.00 79.00 79 ASP A CA 1
ATOM 667 C C . ASP A 1 79 ? 32.756 2.297 -13.089 1.00 79.00 79 ASP A C 1
ATOM 669 O O . ASP A 1 79 ? 32.584 1.091 -12.933 1.00 79.00 79 ASP A O 1
ATOM 673 N N . GLY A 1 80 ? 32.113 2.996 -14.029 1.00 80.75 80 GLY A N 1
ATOM 674 C CA . GLY A 1 80 ? 31.160 2.396 -14.962 1.00 80.75 80 GLY A CA 1
ATOM 675 C C . GLY A 1 80 ? 29.767 2.135 -14.385 1.00 80.75 80 GLY A C 1
ATOM 676 O O . GLY A 1 80 ? 28.966 1.479 -15.051 1.00 80.75 80 GLY A O 1
ATOM 677 N N . PHE A 1 81 ? 29.461 2.648 -13.189 1.00 83.88 81 PHE A N 1
ATOM 678 C CA . PHE A 1 81 ? 28.119 2.608 -12.605 1.00 83.88 81 PHE A CA 1
ATOM 679 C C . PHE A 1 81 ? 27.419 3.960 -12.720 1.00 83.88 81 PHE A C 1
ATOM 681 O O . PHE A 1 81 ? 28.061 5.012 -12.717 1.00 83.88 81 PHE A O 1
ATOM 688 N N . GLU A 1 82 ? 26.088 3.944 -12.799 1.00 83.94 82 GLU A N 1
ATOM 689 C CA . GLU A 1 82 ? 25.325 5.188 -12.712 1.00 83.94 82 GLU A CA 1
ATOM 690 C C . GLU A 1 82 ? 25.334 5.680 -11.269 1.00 83.94 82 GLU A C 1
ATOM 692 O O . GLU A 1 82 ? 25.229 4.900 -10.315 1.00 83.94 82 GLU A O 1
ATOM 697 N N . ASN A 1 83 ? 25.462 6.991 -11.106 1.00 79.94 83 ASN A N 1
ATOM 698 C CA . ASN A 1 83 ? 25.480 7.572 -9.776 1.00 79.94 83 ASN A CA 1
ATOM 699 C C . ASN A 1 83 ? 24.049 7.740 -9.222 1.00 79.94 83 ASN A C 1
ATOM 701 O O . ASN A 1 83 ? 23.053 7.759 -9.956 1.00 79.94 83 ASN A O 1
ATOM 705 N N . ASN A 1 84 ? 23.930 7.912 -7.903 1.00 76.19 84 ASN A N 1
ATOM 706 C CA . ASN A 1 84 ? 22.620 7.958 -7.247 1.00 76.19 84 ASN A CA 1
ATOM 707 C C . ASN A 1 84 ? 21.763 9.149 -7.689 1.00 76.19 84 ASN A C 1
ATOM 709 O O . ASN A 1 84 ? 20.537 9.043 -7.742 1.00 76.19 84 ASN A O 1
ATOM 713 N N . ARG A 1 85 ? 22.370 10.300 -7.994 1.00 76.06 85 ARG A N 1
ATOM 714 C CA . ARG A 1 85 ? 21.619 11.490 -8.409 1.00 76.06 85 ARG A CA 1
ATOM 715 C C . ARG A 1 85 ? 20.953 11.257 -9.767 1.00 76.06 85 ARG A C 1
ATOM 717 O O . ARG A 1 85 ? 19.788 11.611 -9.929 1.00 76.06 85 ARG A O 1
ATOM 724 N N . GLN A 1 86 ? 21.651 10.618 -10.696 1.00 77.50 86 GLN A N 1
ATOM 725 C CA . GLN A 1 86 ? 21.179 10.352 -12.051 1.00 77.50 86 GLN A CA 1
ATOM 726 C C . GLN A 1 86 ? 20.117 9.254 -12.045 1.00 77.50 86 GLN A C 1
ATOM 728 O O . GLN A 1 86 ? 19.052 9.430 -12.639 1.00 77.50 86 GLN A O 1
ATOM 733 N N . LEU A 1 87 ? 20.335 8.183 -11.276 1.00 82.81 87 LEU A N 1
ATOM 734 C CA . LEU A 1 87 ? 19.319 7.149 -11.068 1.00 82.81 87 LEU A CA 1
ATOM 735 C C . LEU A 1 87 ? 18.030 7.718 -10.464 1.00 82.81 87 LEU A C 1
ATOM 737 O O . LEU A 1 87 ? 16.940 7.349 -10.889 1.00 82.81 87 LEU A O 1
ATOM 741 N N . ASN A 1 88 ? 18.128 8.668 -9.528 1.00 78.62 88 ASN A N 1
ATOM 742 C CA . ASN A 1 88 ? 16.955 9.357 -8.983 1.00 78.62 88 ASN A CA 1
ATOM 743 C C . ASN A 1 88 ? 16.215 10.197 -10.038 1.00 78.62 88 ASN A C 1
ATOM 745 O O . ASN A 1 88 ? 14.988 10.291 -9.994 1.00 78.62 88 ASN A O 1
ATOM 749 N N . VAL A 1 89 ? 16.929 10.808 -10.987 1.00 80.00 89 VAL A N 1
ATOM 750 C CA . VAL A 1 89 ? 16.308 11.530 -12.110 1.00 80.00 89 VAL A CA 1
ATOM 751 C C . VAL A 1 89 ? 15.558 10.556 -13.019 1.00 80.00 89 VAL A C 1
ATOM 753 O O . VAL A 1 89 ? 14.399 10.805 -13.340 1.00 80.00 89 VAL A O 1
ATOM 756 N N . ILE A 1 90 ? 16.168 9.420 -13.365 1.00 83.44 90 ILE A N 1
ATOM 757 C CA . ILE A 1 90 ? 15.535 8.370 -14.181 1.00 83.44 90 ILE A CA 1
ATOM 758 C C . ILE A 1 90 ? 14.310 7.790 -13.470 1.00 83.44 90 ILE A C 1
ATOM 760 O O . ILE A 1 90 ? 13.245 7.671 -14.072 1.00 83.44 90 ILE A O 1
ATOM 764 N N . ALA A 1 91 ? 14.431 7.489 -12.176 1.00 83.94 91 ALA A N 1
ATOM 765 C CA . ALA A 1 91 ? 13.337 6.981 -11.360 1.00 83.94 91 ALA A CA 1
ATOM 766 C C . ALA A 1 91 ? 12.152 7.957 -11.322 1.00 83.94 91 ALA A C 1
ATOM 768 O O . ALA A 1 91 ? 11.007 7.537 -11.457 1.00 83.94 91 ALA A O 1
ATOM 769 N N . ARG A 1 92 ? 12.401 9.268 -11.209 1.00 78.56 92 ARG A N 1
ATOM 770 C CA . ARG A 1 92 ? 11.345 10.291 -11.324 1.00 78.56 92 ARG A CA 1
ATOM 771 C C . ARG A 1 92 ? 10.752 10.359 -12.731 1.00 78.56 92 ARG A C 1
ATOM 773 O O . ARG A 1 92 ? 9.539 10.491 -12.857 1.00 78.56 92 ARG A O 1
ATOM 780 N N . GLY A 1 93 ? 11.596 10.219 -13.756 1.00 79.31 93 GLY A N 1
ATOM 781 C CA . GLY A 1 93 ? 11.215 10.006 -15.155 1.00 79.31 93 GLY A CA 1
ATOM 782 C C . GLY A 1 93 ? 10.124 8.944 -15.290 1.00 79.31 93 GLY A C 1
ATOM 783 O O . GLY A 1 93 ? 9.002 9.221 -15.704 1.00 79.31 93 GLY A O 1
ATOM 784 N N . ILE A 1 94 ? 10.453 7.735 -14.840 1.00 83.50 94 ILE A N 1
ATOM 785 C CA . ILE A 1 94 ? 9.570 6.563 -14.849 1.00 83.50 94 ILE A CA 1
ATOM 786 C C . ILE A 1 94 ? 8.343 6.780 -13.968 1.00 83.50 94 ILE A C 1
ATOM 788 O O . ILE A 1 94 ? 7.240 6.387 -14.339 1.00 83.50 94 ILE A O 1
ATOM 792 N N . LEU A 1 95 ? 8.520 7.410 -12.804 1.00 76.75 95 LEU A N 1
ATOM 793 C CA . LEU A 1 95 ? 7.419 7.679 -11.893 1.00 76.75 95 LEU A CA 1
ATOM 794 C C . LEU A 1 95 ? 6.333 8.500 -12.587 1.00 76.75 95 LEU A C 1
ATOM 796 O O . LEU A 1 95 ? 5.163 8.192 -12.403 1.00 76.75 95 LEU A O 1
ATOM 800 N N . ILE A 1 96 ? 6.691 9.522 -13.356 1.00 73.69 96 ILE A N 1
ATOM 801 C CA . ILE A 1 96 ? 5.724 10.401 -14.024 1.00 73.69 96 ILE A CA 1
ATOM 802 C C . ILE A 1 96 ? 5.273 9.810 -15.377 1.00 73.69 96 ILE A C 1
ATOM 804 O O . ILE A 1 96 ? 4.114 9.987 -15.739 1.00 73.69 96 ILE A O 1
ATOM 808 N N . HIS A 1 97 ? 6.138 9.089 -16.103 1.00 77.81 97 HIS A N 1
ATOM 809 C CA . HIS A 1 97 ? 5.826 8.487 -17.406 1.00 77.81 97 HIS A CA 1
ATOM 810 C C . HIS A 1 97 ? 6.245 7.004 -17.456 1.00 77.81 97 HIS A C 1
ATOM 812 O O . HIS A 1 97 ? 7.327 6.669 -17.953 1.00 77.81 97 HIS A O 1
ATOM 818 N N . PRO A 1 98 ? 5.404 6.083 -16.953 1.00 81.56 98 PRO A N 1
ATOM 819 C CA . PRO A 1 98 ? 5.771 4.674 -16.802 1.00 81.56 98 PRO A CA 1
ATOM 820 C C . PRO A 1 98 ? 6.071 3.971 -18.133 1.00 81.56 98 PRO A C 1
ATOM 822 O O . PRO A 1 98 ? 6.889 3.051 -18.160 1.00 81.56 98 PRO A O 1
ATOM 825 N N . ASP A 1 99 ? 5.500 4.434 -19.251 1.00 85.81 99 ASP A N 1
ATOM 826 C CA . ASP A 1 99 ? 5.734 3.835 -20.573 1.00 85.81 99 ASP A CA 1
ATOM 827 C C . ASP A 1 99 ? 7.185 3.960 -21.059 1.00 85.81 99 ASP A C 1
ATOM 829 O O . ASP A 1 99 ? 7.598 3.199 -21.935 1.00 85.81 99 ASP A O 1
ATOM 833 N N . LEU A 1 100 ? 8.003 4.826 -20.442 1.00 87.56 100 LEU A N 1
ATOM 834 C CA . LEU A 1 100 ? 9.444 4.887 -20.717 1.00 87.56 100 LEU A CA 1
ATOM 835 C C . LEU A 1 100 ? 10.122 3.524 -20.507 1.00 87.56 100 LEU A C 1
ATOM 837 O O . LEU A 1 100 ? 11.023 3.146 -21.256 1.00 87.56 100 LEU A O 1
ATOM 841 N N . VAL A 1 101 ? 9.640 2.736 -19.538 1.00 90.69 101 VAL A N 1
ATOM 842 C CA . VAL A 1 101 ? 10.102 1.361 -19.290 1.00 90.69 101 VAL A CA 1
ATOM 843 C C . VAL A 1 101 ? 9.953 0.490 -20.537 1.00 90.69 101 VAL A C 1
ATOM 845 O O . VAL A 1 101 ? 10.827 -0.328 -20.832 1.00 90.69 101 VAL A O 1
ATOM 848 N N . ASN A 1 102 ? 8.864 0.662 -21.288 1.00 93.12 102 ASN A N 1
ATOM 849 C CA . ASN A 1 102 ? 8.607 -0.125 -22.488 1.00 93.12 102 ASN A CA 1
ATOM 850 C C . ASN A 1 102 ? 9.596 0.228 -23.604 1.00 93.12 102 ASN A C 1
ATOM 852 O O . ASN A 1 102 ? 10.061 -0.673 -24.298 1.00 93.12 102 ASN A O 1
ATOM 856 N N . LEU A 1 103 ? 9.985 1.500 -23.728 1.00 93.44 103 LEU A N 1
ATOM 857 C CA . LEU A 1 103 ? 10.986 1.946 -24.702 1.00 93.44 103 LEU A CA 1
ATOM 858 C C . LEU A 1 103 ? 12.360 1.312 -24.430 1.00 93.44 103 LEU A C 1
ATOM 860 O O . LEU A 1 103 ? 12.999 0.790 -25.344 1.00 93.44 103 LEU A O 1
ATOM 864 N N . TRP A 1 104 ? 12.791 1.269 -23.165 1.00 93.62 104 TRP A N 1
ATOM 865 C CA . TRP A 1 104 ? 14.041 0.597 -22.785 1.00 93.62 104 TRP A CA 1
ATOM 866 C C . TRP A 1 104 ? 13.997 -0.915 -23.021 1.00 93.62 104 TRP A C 1
ATOM 868 O O . TRP A 1 104 ? 14.955 -1.491 -23.543 1.00 93.62 104 TRP A O 1
ATOM 878 N N . LYS A 1 105 ? 12.868 -1.563 -22.715 1.00 93.50 105 LYS A N 1
ATOM 879 C CA . LYS A 1 105 ? 12.674 -2.990 -23.009 1.00 93.50 105 LYS A CA 1
ATOM 880 C C . LYS A 1 105 ? 12.748 -3.280 -24.508 1.00 93.50 105 LYS A C 1
ATOM 882 O O . LYS A 1 105 ? 13.376 -4.261 -24.895 1.00 93.50 105 LYS A O 1
ATOM 887 N N . GLN A 1 106 ? 12.184 -2.416 -25.356 1.00 94.94 106 GLN A N 1
ATOM 888 C CA . GLN A 1 106 ? 12.242 -2.567 -26.817 1.00 94.94 106 GLN A CA 1
ATOM 889 C C . GLN A 1 106 ? 13.674 -2.561 -27.361 1.00 94.94 106 GLN A C 1
ATOM 891 O O . GLN A 1 106 ? 13.976 -3.284 -28.310 1.00 94.94 106 GLN A O 1
ATOM 896 N N . ILE A 1 107 ? 14.572 -1.779 -26.758 1.00 93.81 107 ILE A N 1
ATOM 897 C CA . ILE A 1 107 ? 15.983 -1.754 -27.162 1.00 93.81 107 ILE A CA 1
ATOM 898 C C . ILE A 1 107 ? 16.842 -2.824 -26.471 1.00 93.81 107 ILE A C 1
ATOM 900 O O . ILE A 1 107 ? 18.032 -2.904 -26.770 1.00 93.81 107 ILE A O 1
ATOM 904 N N . GLY A 1 108 ? 16.249 -3.658 -25.608 1.00 91.94 108 GLY A N 1
ATOM 905 C CA . GLY A 1 108 ? 16.885 -4.821 -24.983 1.00 91.94 108 GLY A CA 1
ATOM 906 C C . GLY A 1 108 ? 17.266 -4.663 -23.508 1.00 91.94 108 GLY A C 1
ATOM 907 O O . GLY A 1 108 ? 17.861 -5.583 -22.949 1.00 91.94 108 GLY A O 1
ATOM 908 N N . TYR A 1 109 ? 16.930 -3.547 -22.853 1.00 92.50 109 TYR A N 1
ATOM 909 C CA . TYR A 1 109 ? 17.223 -3.346 -21.432 1.00 92.50 109 TYR A CA 1
ATOM 910 C C . TYR A 1 109 ? 16.064 -3.825 -20.547 1.00 92.50 109 TYR A C 1
ATOM 912 O O . TYR A 1 109 ? 15.211 -3.051 -20.116 1.00 92.50 109 TYR A O 1
ATOM 920 N N . TYR A 1 110 ? 16.017 -5.134 -20.296 1.00 90.06 110 TYR A N 1
ATOM 921 C CA . TYR A 1 110 ? 14.932 -5.767 -19.534 1.00 90.06 110 TYR A CA 1
ATOM 922 C C . TYR A 1 110 ? 15.044 -5.582 -18.014 1.00 90.06 110 TYR A C 1
ATOM 924 O O . TYR A 1 110 ? 14.018 -5.553 -17.334 1.00 90.06 110 TYR A O 1
ATOM 932 N N . GLU A 1 111 ? 16.262 -5.390 -17.500 1.00 89.56 111 GLU A N 1
ATOM 933 C CA . GLU A 1 111 ? 16.541 -5.235 -16.064 1.00 89.56 111 GLU A CA 1
ATOM 934 C C . GLU A 1 111 ? 16.192 -3.845 -15.510 1.00 89.56 111 GLU A C 1
ATOM 936 O O . GLU A 1 111 ? 16.156 -3.678 -14.295 1.00 89.56 111 GLU A O 1
ATOM 941 N N . ILE A 1 112 ? 15.820 -2.877 -16.363 1.00 89.50 112 ILE A N 1
ATOM 942 C CA . ILE A 1 112 ? 15.476 -1.503 -15.952 1.00 89.50 112 ILE A CA 1
ATOM 943 C C . ILE A 1 112 ? 14.495 -1.461 -14.775 1.00 89.50 112 ILE A C 1
ATOM 945 O O . ILE A 1 112 ? 14.656 -0.644 -13.874 1.00 89.50 112 ILE A O 1
ATOM 949 N N . CYS A 1 113 ? 13.496 -2.351 -14.751 1.00 88.38 113 CYS A N 1
ATOM 950 C CA . CYS A 1 113 ? 12.555 -2.434 -13.638 1.00 88.38 113 CYS A CA 1
ATOM 951 C C . CYS A 1 113 ? 13.274 -2.809 -12.340 1.00 88.38 113 CYS A C 1
ATOM 953 O O . CYS A 1 113 ? 13.109 -2.115 -11.346 1.00 88.38 113 CYS A O 1
ATOM 955 N N . ASN A 1 114 ? 14.088 -3.863 -12.346 1.00 87.69 114 ASN A N 1
ATOM 956 C CA . ASN A 1 114 ? 14.816 -4.314 -11.160 1.00 87.69 114 ASN A CA 1
ATOM 957 C C . ASN A 1 114 ? 15.794 -3.243 -10.661 1.00 87.69 114 ASN A C 1
ATOM 959 O O . ASN A 1 114 ? 15.893 -3.014 -9.456 1.00 87.69 114 ASN A O 1
ATOM 963 N N . ASP A 1 115 ? 16.450 -2.547 -11.588 1.00 87.19 115 ASP A N 1
ATOM 964 C CA . ASP A 1 115 ? 17.481 -1.561 -11.282 1.00 87.19 115 ASP A CA 1
ATOM 965 C C . ASP A 1 115 ? 16.929 -0.272 -10.657 1.00 87.19 115 ASP A C 1
ATOM 967 O O . ASP A 1 115 ? 17.578 0.325 -9.794 1.00 87.19 115 ASP A O 1
ATOM 971 N N . VAL A 1 116 ? 15.724 0.161 -11.052 1.00 87.06 116 VAL A N 1
ATOM 972 C CA . VAL A 1 116 ? 15.154 1.448 -10.608 1.00 87.06 116 VAL A CA 1
ATOM 973 C C . VAL A 1 116 ? 13.944 1.329 -9.684 1.00 87.06 116 VAL A C 1
ATOM 975 O O . VAL A 1 116 ? 13.568 2.335 -9.087 1.00 87.06 116 VAL A O 1
ATOM 978 N N . ASN A 1 117 ? 13.326 0.151 -9.521 1.00 86.38 117 ASN A N 1
ATOM 979 C CA . ASN A 1 117 ? 12.065 0.005 -8.775 1.00 86.38 117 ASN A CA 1
ATOM 980 C C . ASN A 1 117 ? 12.158 0.523 -7.333 1.00 86.38 117 ASN A C 1
ATOM 982 O O . ASN A 1 117 ? 11.291 1.282 -6.900 1.00 86.38 117 ASN A O 1
ATOM 986 N N . ASP A 1 118 ? 13.236 0.190 -6.615 1.00 84.88 118 ASP A N 1
ATOM 987 C CA . ASP A 1 118 ? 13.459 0.682 -5.249 1.00 84.88 118 ASP A CA 1
ATOM 988 C C . ASP A 1 118 ? 13.480 2.221 -5.211 1.00 84.88 118 ASP A C 1
ATOM 990 O O . ASP A 1 118 ? 12.875 2.835 -4.331 1.00 84.88 118 ASP A O 1
ATOM 994 N N . LEU A 1 119 ? 14.125 2.858 -6.192 1.00 84.38 119 LEU A N 1
ATOM 995 C CA . LEU A 1 119 ? 14.235 4.315 -6.289 1.00 84.38 119 LEU A CA 1
ATOM 996 C C . LEU A 1 119 ? 12.923 4.973 -6.722 1.00 84.38 119 LEU A C 1
ATOM 998 O O . LEU A 1 119 ? 12.577 6.033 -6.207 1.00 84.38 119 LEU A O 1
ATOM 1002 N N . VAL A 1 120 ? 12.172 4.349 -7.633 1.00 83.31 120 VAL A N 1
ATOM 1003 C CA . VAL A 1 120 ? 10.843 4.819 -8.056 1.00 83.31 120 VAL A CA 1
ATOM 1004 C C . VAL A 1 120 ? 9.891 4.812 -6.862 1.00 83.31 120 VAL A C 1
ATOM 1006 O O . VAL A 1 120 ? 9.234 5.819 -6.592 1.00 83.31 120 VAL A O 1
ATOM 1009 N N . MET A 1 121 ? 9.872 3.716 -6.099 1.00 81.19 121 MET A N 1
ATOM 1010 C CA . MET A 1 121 ? 9.043 3.578 -4.900 1.00 81.19 121 MET A CA 1
ATOM 1011 C C . MET A 1 121 ? 9.451 4.570 -3.809 1.00 81.19 121 MET A C 1
ATOM 1013 O O . MET A 1 121 ? 8.597 5.241 -3.228 1.00 81.19 121 MET A O 1
ATOM 1017 N N . GLN A 1 122 ? 10.754 4.719 -3.554 1.00 79.44 122 GLN A N 1
ATOM 1018 C CA . GLN A 1 122 ? 11.257 5.733 -2.625 1.00 79.44 122 GLN A CA 1
ATOM 1019 C C . GLN A 1 122 ? 10.871 7.143 -3.074 1.00 79.44 122 GLN A C 1
ATOM 1021 O O . GLN A 1 122 ? 10.434 7.944 -2.249 1.00 79.44 122 GLN A O 1
ATOM 1026 N N . GLY A 1 123 ? 11.009 7.455 -4.362 1.00 78.00 123 GLY A N 1
ATOM 1027 C CA . GLY A 1 123 ? 10.631 8.741 -4.937 1.00 78.00 123 GLY A CA 1
ATOM 1028 C C . GLY A 1 123 ? 9.152 9.046 -4.722 1.00 78.00 123 GLY A C 1
ATOM 1029 O O . GLY A 1 123 ? 8.830 10.111 -4.202 1.00 78.00 123 GLY A O 1
ATOM 1030 N N . ALA A 1 124 ? 8.272 8.088 -5.027 1.00 75.44 124 ALA A N 1
ATOM 1031 C CA . ALA A 1 124 ? 6.833 8.215 -4.807 1.00 75.44 124 ALA A CA 1
ATOM 1032 C C . ALA A 1 124 ? 6.509 8.523 -3.338 1.00 75.44 124 ALA A C 1
ATOM 1034 O O . ALA A 1 124 ? 5.810 9.489 -3.035 1.00 75.44 124 ALA A O 1
ATOM 1035 N N . LEU A 1 125 ? 7.075 7.746 -2.410 1.00 75.94 125 LEU A N 1
ATOM 1036 C CA . LEU A 1 125 ? 6.835 7.934 -0.980 1.00 75.94 125 LEU A CA 1
ATOM 1037 C C . LEU A 1 125 ? 7.343 9.285 -0.471 1.00 75.94 125 LEU A C 1
ATOM 1039 O O . LEU A 1 125 ? 6.669 9.901 0.345 1.00 75.94 125 LEU A O 1
ATOM 1043 N N . HIS A 1 126 ? 8.487 9.776 -0.951 1.00 73.44 126 HIS A N 1
ATOM 1044 C CA . HIS A 1 126 ? 9.007 11.083 -0.538 1.00 73.44 126 HIS A CA 1
ATOM 1045 C C . HIS A 1 126 ? 8.150 12.253 -1.021 1.00 73.44 126 HIS A C 1
ATOM 1047 O O . HIS A 1 126 ? 8.090 13.273 -0.333 1.00 73.44 126 HIS A O 1
ATOM 1053 N N . ILE A 1 127 ? 7.515 12.138 -2.192 1.00 71.56 127 ILE A N 1
ATOM 1054 C CA . ILE A 1 127 ? 6.630 13.197 -2.692 1.00 71.56 127 ILE A CA 1
ATOM 1055 C C . ILE A 1 127 ? 5.311 13.190 -1.912 1.00 71.56 127 ILE A C 1
ATOM 1057 O O . ILE A 1 127 ? 4.845 14.247 -1.485 1.00 71.56 127 ILE A O 1
ATOM 1061 N N . LEU A 1 128 ? 4.766 12.000 -1.653 1.00 68.31 128 LEU A N 1
ATOM 1062 C CA . LEU A 1 128 ? 3.504 11.801 -0.938 1.00 68.31 128 LEU A CA 1
ATOM 1063 C C . LEU A 1 128 ? 3.612 12.054 0.573 1.00 68.31 128 LEU A C 1
ATOM 1065 O O . LEU A 1 128 ? 2.663 12.523 1.202 1.00 68.31 128 LEU A O 1
ATOM 1069 N N . PHE A 1 129 ? 4.763 11.739 1.165 1.00 73.88 129 PHE A N 1
ATOM 1070 C CA . PHE A 1 129 ? 5.027 11.804 2.602 1.00 73.88 129 PHE A CA 1
ATOM 1071 C C . PHE A 1 129 ? 6.386 12.465 2.871 1.00 73.88 129 PHE A C 1
ATOM 1073 O O . PHE A 1 129 ? 7.319 11.807 3.343 1.00 73.88 129 PHE A O 1
ATOM 1080 N N . PRO A 1 130 ? 6.536 13.771 2.584 1.00 72.50 130 PRO A N 1
ATOM 1081 C CA . PRO A 1 130 ? 7.793 14.457 2.832 1.00 72.50 130 PRO A CA 1
ATOM 1082 C C . PRO A 1 130 ? 8.130 14.414 4.335 1.00 72.50 130 PRO A C 1
ATOM 1084 O O . PRO A 1 130 ? 7.259 14.699 5.162 1.00 72.50 130 PRO A O 1
ATOM 1087 N N . PRO A 1 131 ? 9.383 14.104 4.720 1.00 64.94 131 PRO A N 1
ATOM 1088 C CA . PRO A 1 131 ? 9.787 14.035 6.128 1.00 64.94 131 PRO A CA 1
ATOM 1089 C C . PRO A 1 131 ? 9.654 15.391 6.838 1.00 64.94 131 PRO A C 1
ATOM 1091 O O . PRO A 1 131 ? 9.361 15.442 8.031 1.00 64.94 131 PRO A O 1
ATOM 1094 N N . THR A 1 132 ? 9.798 16.482 6.080 1.00 77.00 132 THR A N 1
ATOM 1095 C CA . THR A 1 132 ? 9.583 17.857 6.539 1.00 77.00 132 THR A CA 1
ATOM 1096 C C . THR A 1 132 ? 8.705 18.585 5.515 1.00 77.00 132 THR A C 1
ATOM 1098 O O . THR A 1 132 ? 9.237 19.178 4.573 1.00 77.00 132 THR A O 1
ATOM 1101 N N . PRO A 1 133 ? 7.366 18.505 5.625 1.00 73.69 133 PRO A N 1
ATOM 1102 C CA . PRO A 1 133 ? 6.473 19.215 4.715 1.00 73.69 133 PRO A CA 1
ATOM 1103 C C . PRO A 1 133 ? 6.642 20.731 4.872 1.00 73.69 133 PRO A C 1
ATOM 1105 O O . PRO A 1 133 ? 6.780 21.237 5.987 1.00 73.69 133 PRO A O 1
ATOM 1108 N N . ALA A 1 134 ? 6.602 21.463 3.756 1.00 77.06 134 ALA A N 1
ATOM 1109 C CA . ALA A 1 134 ? 6.482 22.918 3.786 1.00 77.06 134 ALA A CA 1
ATOM 1110 C C . ALA A 1 134 ? 5.117 23.325 4.373 1.00 77.06 134 ALA A C 1
ATOM 1112 O O . ALA A 1 134 ? 4.158 22.555 4.321 1.00 77.06 134 ALA A O 1
ATOM 1113 N N . SER A 1 135 ? 5.009 24.534 4.930 1.00 77.50 135 SER A N 1
ATOM 1114 C CA . SER A 1 135 ? 3.774 25.007 5.580 1.00 77.50 135 SER A CA 1
ATOM 1115 C C . SER A 1 135 ? 2.565 25.079 4.642 1.00 77.50 135 SER A C 1
ATOM 1117 O O . SER A 1 135 ? 1.429 24.985 5.094 1.00 77.50 135 SER A O 1
ATOM 1119 N N . ASP A 1 136 ? 2.814 25.259 3.350 1.00 80.25 136 ASP A N 1
ATOM 1120 C CA . ASP A 1 136 ? 1.842 25.327 2.259 1.00 80.25 136 ASP A CA 1
ATOM 1121 C C . ASP A 1 136 ? 1.756 24.017 1.458 1.00 80.25 136 ASP A C 1
ATOM 1123 O O . ASP A 1 136 ? 1.041 23.945 0.457 1.00 80.25 136 ASP A O 1
ATOM 1127 N N . TRP A 1 137 ? 2.473 22.970 1.883 1.00 76.25 137 TRP A N 1
ATOM 1128 C CA . TRP A 1 137 ? 2.448 21.694 1.188 1.00 76.25 137 TRP A CA 1
ATOM 1129 C C . TRP A 1 137 ? 1.043 21.092 1.240 1.00 76.25 137 TRP A C 1
ATOM 1131 O O . TRP A 1 137 ? 0.451 20.891 2.303 1.00 76.25 137 TRP A O 1
ATOM 1141 N N . SER A 1 138 ? 0.535 20.760 0.061 1.00 66.81 138 SER A N 1
ATOM 1142 C CA . SER A 1 138 ? -0.656 19.947 -0.123 1.00 66.81 138 SER A CA 1
ATOM 1143 C C . SER A 1 138 ? -0.277 18.730 -0.956 1.00 66.81 138 SER A C 1
ATOM 1145 O O . SER A 1 138 ? 0.549 18.822 -1.864 1.00 66.81 138 SER A O 1
ATOM 1147 N N . CYS A 1 139 ? -0.854 17.578 -0.612 1.00 66.19 139 CYS A N 1
ATOM 1148 C CA . CYS A 1 139 ? -0.621 16.343 -1.352 1.00 66.19 139 CYS A CA 1
ATOM 1149 C C . CYS A 1 139 ? -1.013 16.550 -2.828 1.00 66.19 139 CYS A C 1
ATOM 1151 O O . CYS A 1 139 ? -2.143 16.992 -3.075 1.00 66.19 139 CYS A O 1
ATOM 1153 N N . PRO A 1 140 ? -0.130 16.261 -3.802 1.00 66.19 140 PRO A N 1
ATOM 1154 C CA . PRO A 1 140 ? -0.452 16.435 -5.213 1.00 66.19 140 PRO A CA 1
ATOM 1155 C C . PRO A 1 140 ? -1.651 15.563 -5.616 1.00 66.19 140 PRO A C 1
ATOM 1157 O O . PRO A 1 140 ? -1.635 14.345 -5.451 1.00 66.19 140 PRO A O 1
ATOM 1160 N N . SER A 1 141 ? -2.700 16.167 -6.182 1.00 57.47 141 SER A N 1
ATOM 1161 C CA . SER A 1 141 ? -3.933 15.452 -6.562 1.00 57.47 141 SER A CA 1
ATOM 1162 C C . SER A 1 141 ? -3.709 14.376 -7.632 1.00 57.47 141 SER A C 1
ATOM 1164 O O . SER A 1 141 ? -4.352 13.330 -7.594 1.00 57.47 141 SER A O 1
ATOM 1166 N N . ILE A 1 142 ? -2.761 14.598 -8.547 1.00 55.22 142 ILE A N 1
ATOM 1167 C CA . ILE A 1 142 ? -2.356 13.637 -9.589 1.00 55.22 142 ILE A CA 1
ATOM 1168 C C . ILE A 1 142 ? -1.757 12.362 -8.967 1.00 55.22 142 ILE A C 1
ATOM 1170 O O . ILE A 1 142 ? -1.889 11.277 -9.526 1.00 55.22 142 ILE A O 1
ATOM 1174 N N . GLU A 1 143 ? -1.156 12.462 -7.781 1.00 55.50 143 GLU A N 1
ATOM 1175 C CA . GLU A 1 143 ? -0.569 11.321 -7.077 1.00 55.50 143 GLU A CA 1
ATOM 1176 C C . GLU A 1 143 ? -1.560 10.625 -6.132 1.00 55.50 143 GLU A C 1
ATOM 1178 O O . GLU A 1 143 ? -1.308 9.494 -5.724 1.00 55.50 143 GLU A O 1
ATOM 1183 N N . MET A 1 144 ? -2.717 11.233 -5.829 1.00 55.09 144 MET A N 1
ATOM 1184 C CA . MET A 1 144 ? -3.763 10.574 -5.030 1.00 55.09 144 MET A CA 1
ATOM 1185 C C . MET A 1 144 ? -4.411 9.398 -5.766 1.00 55.09 144 MET A C 1
ATOM 1187 O O . MET A 1 144 ? -4.632 8.366 -5.147 1.00 55.09 144 MET A O 1
ATOM 1191 N N . HIS A 1 145 ? -4.658 9.498 -7.076 1.00 59.69 145 HIS A N 1
ATOM 1192 C CA . HIS A 1 145 ? -5.163 8.349 -7.848 1.00 59.69 145 HIS A CA 1
ATOM 1193 C C . HIS A 1 145 ? -4.157 7.194 -7.874 1.00 59.69 145 HIS A C 1
ATOM 1195 O O . HIS A 1 145 ? -4.525 6.026 -7.804 1.00 59.69 145 HIS A O 1
ATOM 1201 N N . ARG A 1 146 ? -2.867 7.533 -7.893 1.00 60.28 146 ARG A N 1
ATOM 1202 C CA . ARG A 1 146 ? -1.783 6.553 -7.861 1.00 60.28 146 ARG A CA 1
ATOM 1203 C C . ARG A 1 146 ? -1.571 5.950 -6.483 1.00 60.28 146 ARG A C 1
ATOM 1205 O O . ARG A 1 146 ? -1.046 4.853 -6.390 1.00 60.28 146 ARG A O 1
ATOM 1212 N N . LEU A 1 147 ? -1.958 6.642 -5.414 1.00 65.25 147 LEU A N 1
ATOM 1213 C CA . LEU A 1 147 ? -1.936 6.092 -4.059 1.00 65.25 147 LEU A CA 1
ATOM 1214 C C . LEU A 1 147 ? -2.896 4.912 -3.915 1.00 65.25 147 LEU A C 1
ATOM 1216 O O . LEU A 1 147 ? -2.528 3.932 -3.272 1.00 65.25 147 LEU A O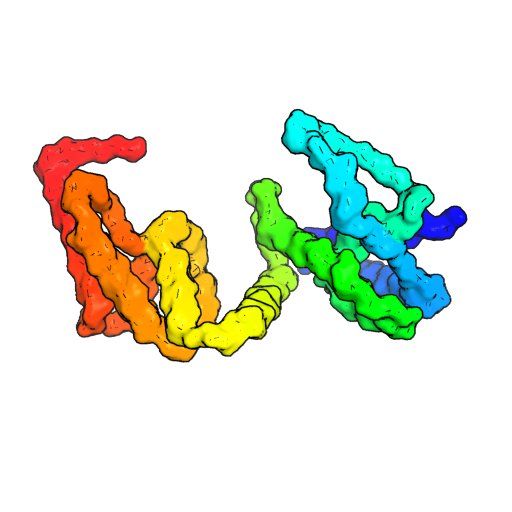 1
ATOM 1220 N N . ASP A 1 148 ? -4.080 4.993 -4.524 1.00 68.81 148 ASP A N 1
ATOM 1221 C CA . ASP A 1 148 ? -5.031 3.879 -4.540 1.00 68.81 148 ASP A CA 1
ATOM 1222 C C . ASP A 1 148 ? -4.445 2.693 -5.326 1.00 68.81 148 ASP A C 1
ATOM 1224 O O . ASP A 1 148 ? -4.398 1.578 -4.809 1.00 68.81 148 ASP A O 1
ATOM 1228 N N . GLU A 1 149 ? -3.869 2.948 -6.508 1.00 72.56 149 GLU A N 1
ATOM 1229 C CA . GLU A 1 149 ? -3.165 1.928 -7.303 1.00 72.56 149 GLU A CA 1
ATOM 1230 C C . GLU A 1 149 ? -1.975 1.312 -6.551 1.00 72.56 149 GLU A C 1
ATOM 1232 O O . GLU A 1 149 ? -1.807 0.097 -6.541 1.00 72.56 149 GLU A O 1
ATOM 1237 N N . ILE A 1 150 ? -1.150 2.124 -5.881 1.00 73.31 150 ILE A N 1
ATOM 1238 C CA . ILE A 1 150 ? -0.023 1.651 -5.064 1.00 73.31 150 ILE A CA 1
ATOM 1239 C C . ILE A 1 150 ? -0.539 0.821 -3.889 1.00 73.31 150 ILE A C 1
ATOM 1241 O O . ILE A 1 150 ? 0.039 -0.218 -3.578 1.00 73.31 150 ILE A O 1
ATOM 1245 N N . GLY A 1 151 ? -1.615 1.261 -3.235 1.00 75.69 151 GLY A N 1
ATOM 1246 C CA . GLY A 1 151 ? -2.266 0.516 -2.163 1.00 75.69 151 GLY A CA 1
ATOM 1247 C C . GLY A 1 151 ? -2.716 -0.865 -2.632 1.00 75.69 151 GLY A C 1
ATOM 1248 O O . GLY A 1 151 ? -2.462 -1.854 -1.944 1.00 75.69 151 GLY A O 1
ATOM 1249 N N . ASP A 1 152 ? -3.307 -0.938 -3.823 1.00 80.06 152 ASP A N 1
ATOM 1250 C CA . ASP A 1 152 ? -3.755 -2.180 -4.451 1.00 80.06 152 ASP A CA 1
ATOM 1251 C C . ASP A 1 152 ? -2.583 -3.076 -4.875 1.00 80.06 152 ASP A C 1
ATOM 1253 O O . ASP A 1 152 ? -2.570 -4.259 -4.548 1.00 80.06 152 ASP A O 1
ATOM 1257 N N . ILE A 1 153 ? -1.538 -2.518 -5.489 1.00 79.19 153 ILE A N 1
ATOM 1258 C CA . ILE A 1 153 ? -0.326 -3.262 -5.868 1.00 79.19 153 ILE A CA 1
ATOM 1259 C C . ILE A 1 153 ? 0.371 -3.844 -4.632 1.00 79.19 153 ILE A C 1
ATOM 1261 O O . ILE A 1 153 ? 0.761 -5.014 -4.620 1.00 79.19 153 ILE A O 1
ATOM 1265 N N . LEU A 1 154 ? 0.534 -3.040 -3.574 1.00 81.50 154 LEU A N 1
ATOM 1266 C CA . LEU A 1 154 ? 1.131 -3.494 -2.317 1.00 81.50 154 LEU A CA 1
ATOM 1267 C C . LEU A 1 154 ? 0.278 -4.581 -1.665 1.00 81.50 154 LEU A C 1
ATOM 1269 O O . LEU A 1 154 ? 0.824 -5.531 -1.100 1.00 81.50 154 LEU A O 1
ATOM 1273 N N . TRP A 1 155 ? -1.045 -4.450 -1.749 1.00 84.25 155 TRP A N 1
ATOM 1274 C CA . TRP A 1 155 ? -1.981 -5.451 -1.262 1.00 84.25 155 TRP A CA 1
ATOM 1275 C C . TRP A 1 155 ? -1.838 -6.779 -2.010 1.00 84.25 155 TRP A C 1
ATOM 1277 O O . TRP A 1 155 ? -1.667 -7.820 -1.375 1.00 84.25 155 TRP A O 1
ATOM 1287 N N . ASP A 1 156 ? -1.826 -6.750 -3.340 1.00 83.44 156 ASP A N 1
ATOM 1288 C CA . ASP A 1 156 ? -1.706 -7.948 -4.172 1.00 83.44 156 ASP A CA 1
ATOM 1289 C C . ASP A 1 156 ? -0.359 -8.646 -3.960 1.00 83.44 156 ASP A C 1
ATOM 1291 O O . ASP A 1 156 ? -0.308 -9.859 -3.738 1.00 83.44 156 ASP A O 1
ATOM 1295 N N . ALA A 1 157 ? 0.739 -7.886 -3.926 1.00 80.75 157 ALA A N 1
ATOM 1296 C CA . ALA A 1 157 ? 2.062 -8.423 -3.614 1.00 80.75 157 ALA A CA 1
ATOM 1297 C C . ALA A 1 157 ? 2.096 -9.066 -2.218 1.00 80.75 157 ALA A C 1
ATOM 1299 O O . ALA A 1 157 ? 2.637 -10.160 -2.032 1.00 80.75 157 ALA A O 1
ATOM 1300 N N . PHE A 1 158 ? 1.479 -8.414 -1.231 1.00 83.69 158 PHE A N 1
ATOM 1301 C CA . PHE A 1 158 ? 1.360 -8.954 0.116 1.00 83.69 158 PHE A CA 1
ATOM 1302 C C . PHE A 1 158 ? 0.563 -10.268 0.137 1.00 83.69 158 PHE A C 1
ATOM 1304 O O . PHE A 1 158 ? 0.981 -11.221 0.799 1.00 83.69 158 PHE A O 1
ATOM 1311 N N . LEU A 1 159 ? -0.546 -10.353 -0.606 1.00 83.31 159 LEU A N 1
ATOM 1312 C CA . LEU A 1 159 ? -1.342 -11.575 -0.721 1.00 83.31 159 LEU A CA 1
ATOM 1313 C C . LEU A 1 159 ? -0.563 -12.716 -1.376 1.00 83.31 159 LEU A C 1
ATOM 1315 O O . LEU A 1 159 ? -0.657 -13.846 -0.906 1.00 83.31 159 LEU A O 1
ATOM 1319 N N . VAL A 1 160 ? 0.248 -12.439 -2.400 1.00 85.38 160 VAL A N 1
ATOM 1320 C CA . VAL A 1 160 ? 1.127 -13.450 -3.012 1.00 85.38 160 VAL A CA 1
ATOM 1321 C C . VAL A 1 160 ? 2.101 -14.013 -1.973 1.00 85.38 160 VAL A C 1
ATOM 1323 O O . VAL A 1 160 ? 2.206 -15.234 -1.817 1.00 85.38 160 VAL A O 1
ATOM 1326 N N . ILE A 1 161 ? 2.752 -13.135 -1.201 1.00 85.44 161 ILE A N 1
ATOM 1327 C CA . ILE A 1 161 ? 3.704 -13.519 -0.144 1.00 85.44 161 ILE A CA 1
ATOM 1328 C C . ILE A 1 161 ? 3.014 -14.322 0.969 1.00 85.44 161 ILE A C 1
ATOM 1330 O O . ILE A 1 161 ? 3.608 -15.240 1.535 1.00 85.44 161 ILE A O 1
ATOM 1334 N N . ARG A 1 162 ? 1.762 -13.989 1.301 1.00 84.50 162 ARG A N 1
ATOM 1335 C CA . ARG A 1 162 ? 0.981 -14.626 2.375 1.00 84.50 162 ARG A CA 1
ATOM 1336 C C . ARG A 1 162 ? -0.067 -15.614 1.866 1.00 84.50 162 ARG A C 1
ATOM 1338 O O . ARG A 1 162 ? -0.985 -15.948 2.608 1.00 84.50 162 ARG A O 1
ATOM 1345 N N . SER A 1 163 ? 0.085 -16.124 0.646 1.00 81.94 163 SER A N 1
ATOM 1346 C CA . SER A 1 163 ? -0.908 -16.981 -0.023 1.00 81.94 163 SER A CA 1
ATOM 1347 C C . SER A 1 163 ? -1.255 -18.267 0.741 1.00 81.94 163 SER A C 1
ATOM 1349 O O . SER A 1 163 ? -2.343 -18.809 0.569 1.00 81.94 163 SER A O 1
ATOM 1351 N N . GLY A 1 164 ? -0.366 -18.739 1.621 1.00 84.88 164 GLY A N 1
ATOM 1352 C CA . GLY A 1 164 ? -0.611 -19.883 2.506 1.00 84.88 164 GLY A CA 1
ATOM 1353 C C . GLY A 1 164 ? -1.306 -19.556 3.836 1.00 84.88 164 GLY A C 1
ATOM 1354 O O . GLY A 1 164 ? -1.607 -20.474 4.598 1.00 84.88 164 GLY A O 1
ATOM 1355 N N . GLU A 1 165 ? -1.540 -18.283 4.165 1.00 86.75 165 GLU A N 1
ATOM 1356 C CA . GLU A 1 165 ? -2.215 -17.901 5.408 1.00 86.75 165 GLU A CA 1
ATOM 1357 C C . GLU A 1 165 ? -3.737 -17.933 5.278 1.00 86.75 165 GLU A C 1
ATOM 1359 O O . GLU A 1 165 ? -4.330 -17.592 4.256 1.00 86.75 165 GLU A O 1
ATOM 1364 N N . ASN A 1 166 ? -4.399 -18.294 6.377 1.00 88.56 166 ASN A N 1
ATOM 1365 C CA . ASN A 1 166 ? -5.845 -18.213 6.456 1.00 88.56 166 ASN A CA 1
ATOM 1366 C C . ASN A 1 166 ? -6.299 -16.744 6.389 1.00 88.56 166 ASN A C 1
ATOM 1368 O O . ASN A 1 166 ? -5.925 -15.925 7.234 1.00 88.56 166 ASN A O 1
ATOM 1372 N N . VAL A 1 167 ? -7.159 -16.435 5.418 1.00 86.00 167 VAL A N 1
ATOM 1373 C CA . VAL A 1 167 ? -7.605 -15.065 5.131 1.00 86.00 167 VAL A CA 1
ATOM 1374 C C . VAL A 1 167 ? -8.308 -14.426 6.341 1.00 86.00 167 VAL A C 1
ATOM 1376 O O . VAL A 1 167 ? -8.158 -13.227 6.587 1.00 86.00 167 VAL A O 1
ATOM 1379 N N . PHE A 1 168 ? -9.041 -15.203 7.150 1.00 87.31 168 PHE A N 1
ATOM 1380 C CA . PHE A 1 168 ? -9.687 -14.699 8.367 1.00 87.31 168 PHE A CA 1
ATOM 1381 C C . PHE A 1 168 ? -8.658 -14.309 9.431 1.00 87.31 168 PHE A C 1
ATOM 1383 O O . PHE A 1 168 ? -8.738 -13.220 9.999 1.00 87.31 168 PHE A O 1
ATOM 1390 N N . SER A 1 169 ? -7.658 -15.165 9.668 1.00 88.94 169 SER A N 1
ATOM 1391 C CA . SER A 1 169 ? -6.543 -14.859 10.575 1.00 88.94 169 SER A CA 1
ATOM 1392 C C . SER A 1 169 ? -5.802 -13.596 10.139 1.00 88.94 169 SER A C 1
ATOM 1394 O O . SER A 1 169 ? -5.447 -12.755 10.967 1.00 88.94 169 SER A O 1
ATOM 1396 N N . LEU A 1 170 ? -5.616 -13.435 8.831 1.00 89.62 170 LEU A N 1
ATOM 1397 C CA . LEU A 1 170 ? -4.954 -12.276 8.266 1.00 89.62 170 LEU A CA 1
ATOM 1398 C C . LEU A 1 170 ? -5.770 -10.993 8.479 1.00 89.62 170 LEU A C 1
ATOM 1400 O O . LEU A 1 170 ? -5.242 -10.014 9.011 1.00 89.62 170 LEU A O 1
ATOM 1404 N N . ALA A 1 171 ? -7.064 -11.019 8.154 1.00 89.75 171 ALA A N 1
ATOM 1405 C CA . ALA A 1 171 ? -7.978 -9.914 8.429 1.00 89.75 171 ALA A CA 1
ATOM 1406 C C . ALA A 1 171 ? -7.960 -9.537 9.913 1.00 89.75 171 ALA A C 1
ATOM 1408 O O . ALA A 1 171 ? -7.838 -8.363 10.260 1.00 89.75 171 ALA A O 1
ATOM 1409 N N . PHE A 1 172 ? -8.010 -10.537 10.796 1.00 90.88 172 PHE A N 1
ATOM 1410 C CA . PHE A 1 172 ? -7.963 -10.329 12.236 1.00 90.88 172 PHE A CA 1
ATOM 1411 C C . PHE A 1 172 ? -6.708 -9.558 12.665 1.00 90.88 172 PHE A C 1
ATOM 1413 O O . PHE A 1 172 ? -6.814 -8.572 13.396 1.00 90.88 172 PHE A O 1
ATOM 1420 N N . LYS A 1 173 ? -5.527 -9.943 12.162 1.00 90.56 173 LYS A N 1
ATOM 1421 C CA . LYS A 1 173 ? -4.263 -9.233 12.428 1.00 90.56 173 LYS A CA 1
ATOM 1422 C C . LYS A 1 173 ? -4.314 -7.781 11.941 1.00 90.56 173 LYS A C 1
ATOM 1424 O O . LYS A 1 173 ? -3.932 -6.889 12.696 1.00 90.56 173 LYS A O 1
ATOM 1429 N N . PHE A 1 174 ? -4.809 -7.533 10.725 1.00 89.94 174 PHE A N 1
ATOM 1430 C CA . PHE A 1 174 ? -4.898 -6.181 10.162 1.00 89.94 174 PHE A CA 1
ATOM 1431 C C . PHE A 1 174 ? -5.836 -5.270 10.951 1.00 89.94 174 PHE A C 1
ATOM 1433 O O . PHE A 1 174 ? -5.437 -4.173 11.339 1.00 89.94 174 PHE A O 1
ATOM 1440 N N . PHE A 1 175 ? -7.063 -5.721 11.223 1.00 89.25 175 PHE A N 1
ATOM 1441 C CA . PHE A 1 175 ? -8.027 -4.930 11.986 1.00 89.25 175 PHE A CA 1
ATOM 1442 C C . PHE A 1 175 ? -7.552 -4.701 13.421 1.00 89.25 175 PHE A C 1
ATOM 1444 O O . PHE A 1 175 ? -7.663 -3.582 13.915 1.00 89.25 175 PHE A O 1
ATOM 1451 N N . ARG A 1 176 ? -6.951 -5.707 14.071 1.00 87.94 176 ARG A N 1
ATOM 1452 C CA . ARG A 1 176 ? -6.356 -5.536 15.403 1.00 87.94 176 ARG A CA 1
ATOM 1453 C C . ARG A 1 176 ? -5.264 -4.471 15.388 1.00 87.94 176 ARG A C 1
ATOM 1455 O O . ARG A 1 176 ? -5.292 -3.555 16.198 1.00 87.94 176 ARG A O 1
ATOM 1462 N N . GLU A 1 177 ? -4.340 -4.540 14.435 1.00 86.94 177 GLU A N 1
ATOM 1463 C CA . GLU A 1 177 ? -3.262 -3.557 14.314 1.00 86.94 177 GLU A CA 1
ATOM 1464 C C . GLU A 1 177 ? -3.786 -2.142 14.016 1.00 86.94 177 GLU A C 1
ATOM 1466 O O . GLU A 1 177 ? -3.287 -1.165 14.576 1.00 86.94 177 GLU A O 1
ATOM 1471 N N . ALA A 1 178 ? -4.812 -2.025 13.169 1.00 83.50 178 ALA A N 1
ATOM 1472 C CA . ALA A 1 178 ? -5.453 -0.754 12.847 1.00 83.50 178 ALA A CA 1
ATOM 1473 C C . ALA A 1 178 ? -6.197 -0.143 14.048 1.00 83.50 178 ALA A C 1
ATOM 1475 O O . ALA A 1 178 ? -6.311 1.078 14.128 1.00 83.50 178 ALA A O 1
ATOM 1476 N N . PHE A 1 179 ? -6.698 -0.969 14.971 1.00 82.81 179 PHE A N 1
ATOM 1477 C CA . PHE A 1 179 ? -7.533 -0.540 16.101 1.00 82.81 179 PHE A CA 1
ATOM 1478 C C . PHE A 1 179 ? -6.726 -0.166 17.345 1.00 82.81 179 PHE A C 1
ATOM 1480 O O . PHE A 1 179 ? -7.311 0.300 18.326 1.00 82.81 179 PHE A O 1
ATOM 1487 N N . LYS A 1 180 ? -5.397 -0.329 17.308 1.00 78.25 180 LYS A N 1
ATOM 1488 C CA . LYS A 1 180 ? -4.509 0.071 18.401 1.00 78.25 180 LYS A CA 1
ATOM 1489 C C . LYS A 1 180 ? -4.766 1.527 18.820 1.00 78.25 180 LYS A C 1
ATOM 1491 O O . LYS A 1 180 ? -4.723 2.413 17.963 1.00 78.25 180 LYS A O 1
ATOM 1496 N N . PRO A 1 181 ? -4.999 1.799 20.114 1.00 68.06 181 PRO A N 1
ATOM 1497 C CA . PRO A 1 181 ? -5.362 3.134 20.588 1.00 68.06 181 PRO A CA 1
ATOM 1498 C C . PRO A 1 181 ? -4.248 4.171 20.381 1.00 68.06 181 PRO A C 1
ATOM 1500 O O . PRO A 1 181 ? -4.539 5.356 20.237 1.00 68.06 181 PRO A O 1
ATOM 1503 N N . GLU A 1 182 ? -2.983 3.746 20.290 1.00 70.44 182 GLU A N 1
ATOM 1504 C CA . GLU A 1 182 ? -1.835 4.617 20.011 1.00 70.44 182 GLU A CA 1
ATOM 1505 C C . GLU A 1 182 ? -1.773 5.071 18.541 1.00 70.44 182 GLU A C 1
ATOM 1507 O O . GLU A 1 182 ? -1.060 6.022 18.206 1.00 70.44 182 GLU A O 1
ATOM 1512 N N . ARG A 1 183 ? -2.512 4.413 17.634 1.00 67.50 183 ARG A N 1
ATOM 1513 C CA . ARG A 1 183 ? -2.594 4.824 16.230 1.00 67.50 183 ARG A CA 1
ATOM 1514 C C . ARG A 1 183 ? -3.463 6.075 16.139 1.00 67.50 183 ARG A C 1
ATOM 1516 O O . ARG A 1 183 ? -4.686 6.029 16.268 1.00 67.50 183 ARG A O 1
ATOM 1523 N N . ASN A 1 184 ? -2.838 7.204 15.817 1.00 61.38 184 ASN A N 1
ATOM 1524 C CA . ASN A 1 184 ? -3.566 8.401 15.416 1.00 61.38 184 ASN A CA 1
ATOM 1525 C C . ASN A 1 184 ? -4.111 8.203 13.992 1.00 61.38 184 ASN A C 1
ATOM 1527 O O . ASN A 1 184 ? -3.498 8.629 13.011 1.00 61.38 184 ASN A O 1
ATOM 1531 N N . LEU A 1 185 ? -5.238 7.496 13.869 1.00 60.94 185 LEU A N 1
ATOM 1532 C CA . LEU A 1 185 ? -5.960 7.350 12.608 1.00 60.94 185 LEU A CA 1
ATOM 1533 C C . LEU A 1 185 ? -6.467 8.731 12.181 1.00 60.94 185 LEU A C 1
ATOM 1535 O O . LEU A 1 185 ? -7.569 9.142 12.532 1.00 60.94 185 LEU A O 1
ATOM 1539 N N . LYS A 1 186 ? -5.659 9.485 11.431 1.00 55.72 186 LYS A N 1
ATOM 1540 C CA . LYS A 1 186 ? -6.013 10.849 11.010 1.00 55.72 186 LYS A CA 1
ATOM 1541 C C . LYS A 1 186 ? -7.216 10.875 10.058 1.00 55.72 186 LYS A C 1
ATOM 1543 O O . LYS A 1 186 ? -7.969 11.844 10.089 1.00 55.72 186 LYS A O 1
ATOM 1548 N N . LYS A 1 187 ? -7.499 9.787 9.327 1.00 56.72 187 LYS A N 1
ATOM 1549 C CA . LYS A 1 187 ? -8.628 9.666 8.380 1.00 56.72 187 LYS A CA 1
ATOM 1550 C C . LYS A 1 187 ? -9.331 8.305 8.462 1.00 56.72 187 LYS A C 1
ATOM 1552 O O . LYS A 1 187 ? -8.742 7.344 8.951 1.00 56.72 187 LYS A O 1
ATOM 1557 N N . ASP A 1 188 ? -10.579 8.256 7.998 1.00 60.38 188 ASP A N 1
ATOM 1558 C CA . ASP A 1 188 ? -11.402 7.034 7.929 1.00 60.38 188 ASP A CA 1
ATOM 1559 C C . ASP A 1 188 ? -10.967 6.107 6.769 1.00 60.38 188 ASP A C 1
ATOM 1561 O O . ASP A 1 188 ? -11.371 4.945 6.708 1.00 60.38 188 ASP A O 1
ATOM 1565 N N . ASP A 1 189 ? -10.086 6.604 5.894 1.00 70.50 189 ASP A N 1
ATOM 1566 C CA . ASP A 1 189 ? -9.615 5.962 4.663 1.00 70.50 189 ASP A CA 1
ATOM 1567 C C . ASP A 1 189 ? -9.024 4.567 4.902 1.00 70.50 189 ASP A C 1
ATOM 1569 O O . ASP A 1 189 ? -9.379 3.630 4.196 1.00 70.50 189 ASP A O 1
ATOM 1573 N N . LEU A 1 190 ? -8.202 4.383 5.946 1.00 77.31 190 LEU A N 1
ATOM 1574 C CA . LEU A 1 190 ? -7.610 3.071 6.244 1.00 77.31 190 LEU A CA 1
ATOM 1575 C C . LEU A 1 190 ? -8.679 2.030 6.591 1.00 77.31 190 LEU A C 1
ATOM 1577 O O . LEU A 1 190 ? -8.580 0.873 6.193 1.00 77.31 190 LEU A O 1
ATOM 1581 N N . LEU A 1 191 ? -9.701 2.428 7.351 1.00 79.81 191 LEU A N 1
ATOM 1582 C CA . LEU A 1 191 ? -10.749 1.502 7.756 1.00 79.81 191 LEU A CA 1
ATOM 1583 C C . LEU A 1 191 ? -11.621 1.112 6.563 1.00 79.81 191 LEU A C 1
ATOM 1585 O O . LEU A 1 191 ? -11.980 -0.054 6.427 1.00 79.81 191 LEU A O 1
ATOM 1589 N N . ASN A 1 192 ? -11.938 2.075 5.699 1.00 82.00 192 ASN A N 1
ATOM 1590 C CA . ASN A 1 192 ? -12.689 1.825 4.473 1.00 82.00 192 ASN A CA 1
ATOM 1591 C C . ASN A 1 192 ? -11.895 0.950 3.497 1.00 82.00 192 ASN A C 1
ATOM 1593 O O . ASN A 1 192 ? -12.460 0.009 2.948 1.00 82.00 192 ASN A O 1
ATOM 1597 N N . PHE A 1 193 ? -10.590 1.195 3.362 1.00 83.31 193 PHE A N 1
ATOM 1598 C CA . PHE A 1 193 ? -9.687 0.353 2.583 1.00 83.31 193 PHE A CA 1
ATOM 1599 C C . PHE A 1 193 ? -9.668 -1.086 3.112 1.00 83.31 193 PHE A C 1
ATOM 1601 O O . PHE A 1 193 ? -9.935 -2.021 2.372 1.00 83.31 193 PHE A O 1
ATOM 1608 N N . LEU A 1 194 ? -9.455 -1.302 4.414 1.00 86.56 194 LEU A N 1
ATOM 1609 C CA . LEU A 1 194 ? -9.463 -2.664 4.963 1.00 86.56 194 LEU A CA 1
ATOM 1610 C C . LEU A 1 194 ? -10.823 -3.357 4.791 1.00 86.56 194 LEU A C 1
ATOM 1612 O O . LEU A 1 194 ? -10.871 -4.549 4.502 1.00 86.56 194 LEU A O 1
ATOM 1616 N N . LYS A 1 195 ? -11.936 -2.627 4.935 1.00 86.44 195 LYS A N 1
ATOM 1617 C CA . LYS A 1 195 ? -13.277 -3.175 4.679 1.00 86.44 195 LYS A CA 1
ATOM 1618 C C . LYS A 1 195 ? -13.466 -3.579 3.217 1.00 86.44 195 LYS A C 1
ATOM 1620 O O . LYS A 1 195 ? -14.081 -4.611 2.977 1.00 86.44 195 LYS A O 1
ATOM 1625 N N . SER A 1 196 ? -12.931 -2.814 2.262 1.00 87.56 196 SER A N 1
ATOM 1626 C CA . SER A 1 196 ? -13.036 -3.153 0.837 1.00 87.56 196 SER A CA 1
ATOM 1627 C C . SER A 1 196 ? -12.207 -4.379 0.449 1.00 87.56 196 SER A C 1
ATOM 1629 O O . SER A 1 196 ? -12.507 -5.011 -0.559 1.00 87.56 196 SER A O 1
ATOM 1631 N N . LYS A 1 197 ? -11.196 -4.749 1.248 1.00 87.81 197 LYS A N 1
ATOM 1632 C CA . LYS A 1 197 ? -10.348 -5.927 1.004 1.00 87.81 197 LYS A CA 1
ATOM 1633 C C . LYS A 1 197 ? -10.840 -7.225 1.648 1.00 87.81 197 LYS A C 1
ATOM 1635 O O . LYS A 1 197 ? -10.312 -8.286 1.323 1.00 87.81 197 LYS A O 1
ATOM 1640 N N . PHE A 1 198 ? -11.818 -7.174 2.555 1.00 89.44 198 PHE A N 1
ATOM 1641 C CA . PHE A 1 198 ? -12.280 -8.352 3.296 1.00 89.44 198 PHE A CA 1
ATOM 1642 C C . PHE A 1 198 ? -13.808 -8.444 3.352 1.00 89.44 198 PHE A C 1
ATOM 1644 O O . PHE A 1 198 ? -14.449 -7.683 4.072 1.00 89.44 198 PHE A O 1
ATOM 1651 N N . ASP A 1 199 ? -14.403 -9.449 2.708 1.00 86.38 199 ASP A N 1
ATOM 1652 C CA . ASP A 1 199 ? -15.868 -9.617 2.665 1.00 86.38 199 ASP A CA 1
ATOM 1653 C C . ASP A 1 199 ? -16.499 -9.845 4.049 1.00 86.38 199 ASP A C 1
ATOM 1655 O O . ASP A 1 199 ? -17.578 -9.348 4.358 1.00 86.38 199 ASP A O 1
ATOM 1659 N N . TYR A 1 200 ? -15.802 -10.556 4.934 1.00 85.81 200 TYR A N 1
ATOM 1660 C CA . TYR A 1 200 ? -16.252 -10.868 6.297 1.00 85.81 200 TYR A CA 1
ATOM 1661 C C . TYR A 1 200 ? -15.747 -9.851 7.340 1.00 85.81 200 TYR A C 1
ATOM 1663 O O . TYR A 1 200 ? -15.665 -10.159 8.536 1.00 85.81 200 TYR A O 1
ATOM 1671 N N . HIS A 1 201 ? -15.416 -8.627 6.909 1.00 87.19 201 HIS A N 1
ATOM 1672 C CA . HIS A 1 201 ? -14.895 -7.566 7.774 1.00 87.19 201 HIS A CA 1
ATOM 1673 C C . HIS A 1 201 ? -15.780 -7.307 8.999 1.00 87.19 201 HIS A C 1
ATOM 1675 O O . HIS A 1 201 ? -15.247 -7.110 10.085 1.00 87.19 201 HIS A O 1
ATOM 1681 N N . GLU A 1 202 ? -17.112 -7.361 8.884 1.00 84.25 202 GLU A N 1
ATOM 1682 C CA . GLU A 1 202 ? -17.996 -7.146 10.037 1.00 84.25 202 GLU A CA 1
ATOM 1683 C C . GLU A 1 202 ? -17.762 -8.159 11.163 1.00 84.25 202 GLU A C 1
ATOM 1685 O O . GLU A 1 202 ? -17.711 -7.791 12.338 1.00 84.25 202 GLU A O 1
ATOM 1690 N N . GLN A 1 203 ? -17.622 -9.442 10.819 1.00 87.56 203 GLN A N 1
ATOM 1691 C CA . GLN A 1 203 ? -17.416 -10.511 11.798 1.00 87.56 203 GLN A CA 1
ATOM 1692 C C . GLN A 1 203 ? -16.043 -10.378 12.461 1.00 87.56 203 GLN A C 1
ATOM 1694 O O . GLN A 1 203 ? -15.920 -10.538 13.676 1.00 87.56 203 GLN A O 1
ATOM 1699 N N . VAL A 1 204 ? -15.025 -10.022 11.677 1.00 90.31 204 VAL A N 1
ATOM 1700 C CA . VAL A 1 204 ? -13.666 -9.798 12.177 1.00 90.31 204 VAL A CA 1
ATOM 1701 C C . VAL A 1 204 ? -13.616 -8.580 13.088 1.00 90.31 204 VAL A C 1
ATOM 1703 O O . VAL A 1 204 ? -13.108 -8.684 14.199 1.00 90.31 204 VAL A O 1
ATOM 1706 N N . ILE A 1 205 ? -14.201 -7.453 12.676 1.00 88.50 205 ILE A N 1
ATOM 1707 C CA . ILE A 1 205 ? -14.298 -6.238 13.496 1.00 88.50 205 ILE A CA 1
ATOM 1708 C C . ILE A 1 205 ? -14.997 -6.561 14.819 1.00 88.50 205 ILE A C 1
ATOM 1710 O O . ILE A 1 205 ? -14.501 -6.175 15.877 1.00 88.50 205 ILE A O 1
ATOM 1714 N N . LYS A 1 206 ? -16.104 -7.319 14.780 1.00 85.75 206 LYS A N 1
ATOM 1715 C CA . LYS A 1 206 ? -16.808 -7.778 15.987 1.00 85.75 206 LYS A CA 1
ATOM 1716 C C . LYS A 1 206 ? -15.879 -8.532 16.935 1.00 85.75 206 LYS A C 1
ATOM 1718 O O . LYS A 1 206 ? -15.841 -8.219 18.123 1.00 85.75 206 LYS A O 1
ATOM 1723 N N . GLN A 1 207 ? -15.124 -9.498 16.422 1.00 89.00 207 GLN A N 1
ATOM 1724 C CA . GLN A 1 207 ? -14.199 -10.284 17.238 1.00 89.00 207 GLN A CA 1
ATOM 1725 C C . GLN A 1 207 ? -13.031 -9.450 17.774 1.00 89.00 207 GLN A C 1
ATOM 1727 O O . GLN A 1 207 ? -12.713 -9.558 18.956 1.00 89.00 207 GLN A O 1
ATOM 1732 N N . VAL A 1 208 ? -12.432 -8.588 16.948 1.00 89.94 208 VAL A N 1
ATOM 1733 C CA . VAL A 1 208 ? -11.319 -7.713 17.348 1.00 89.94 208 VAL A CA 1
ATOM 1734 C C . VAL A 1 208 ? -11.745 -6.790 18.484 1.00 89.94 208 VAL A C 1
ATOM 1736 O O . VAL A 1 208 ? -11.055 -6.716 19.498 1.00 89.94 208 VAL A O 1
ATOM 1739 N N . VAL A 1 209 ? -12.901 -6.129 18.355 1.00 85.88 209 VAL A N 1
ATOM 1740 C CA . VAL A 1 209 ? -13.433 -5.257 19.410 1.00 85.88 209 VAL A CA 1
ATOM 1741 C C . VAL A 1 209 ? -13.639 -6.057 20.692 1.00 85.88 209 VAL A C 1
ATOM 1743 O O . VAL A 1 209 ? -13.075 -5.693 21.720 1.00 85.88 209 VAL A O 1
ATOM 1746 N N . LYS A 1 210 ? -14.362 -7.185 20.643 1.00 85.44 210 LYS A N 1
ATOM 1747 C CA . LYS A 1 210 ? -14.574 -8.031 21.830 1.00 85.44 210 LYS A CA 1
ATOM 1748 C C . LYS A 1 210 ? -13.259 -8.424 22.503 1.00 85.44 210 LYS A C 1
ATOM 1750 O O . LYS A 1 210 ? -13.177 -8.373 23.727 1.00 85.44 210 LYS A O 1
ATOM 1755 N N . GLN A 1 211 ? -12.237 -8.772 21.724 1.00 86.38 211 GLN A N 1
ATOM 1756 C CA . GLN A 1 211 ? -10.934 -9.144 22.260 1.00 86.38 211 GLN A CA 1
ATOM 1757 C C . GLN A 1 211 ? -10.253 -7.982 22.996 1.00 86.38 211 GLN A C 1
ATOM 1759 O O . GLN A 1 211 ? -9.794 -8.196 24.112 1.00 86.38 211 GLN A O 1
ATOM 1764 N N . TYR A 1 212 ? -10.264 -6.759 22.458 1.00 84.94 212 TYR A N 1
ATOM 1765 C CA . TYR A 1 212 ? -9.735 -5.583 23.169 1.00 84.94 212 TYR A CA 1
ATOM 1766 C C . TYR A 1 212 ? -10.437 -5.343 24.512 1.00 84.94 212 TYR A C 1
ATOM 1768 O O . TYR A 1 212 ? -9.785 -5.080 25.520 1.00 84.94 212 TYR A O 1
ATOM 1776 N N . PHE A 1 213 ? -11.762 -5.487 24.552 1.00 79.88 213 PHE A N 1
ATOM 1777 C CA . PHE A 1 213 ? -12.530 -5.349 25.791 1.00 79.88 213 PHE A CA 1
ATOM 1778 C C . PHE A 1 213 ? -12.224 -6.452 26.815 1.00 79.88 213 PHE A C 1
ATOM 1780 O O . PHE A 1 213 ? -12.219 -6.183 28.016 1.00 79.88 213 PHE A O 1
ATOM 1787 N N . ILE A 1 214 ? -11.987 -7.688 26.366 1.00 80.75 214 ILE A N 1
ATOM 1788 C CA . ILE A 1 214 ? -11.578 -8.799 27.239 1.00 80.75 214 ILE A CA 1
ATOM 1789 C C . ILE A 1 214 ? -10.161 -8.560 27.771 1.00 80.75 214 ILE A C 1
ATOM 1791 O O . ILE A 1 214 ? -9.943 -8.680 28.974 1.00 80.75 214 ILE A O 1
ATOM 1795 N N . GLU A 1 215 ? -9.221 -8.196 26.896 1.00 80.00 215 GLU A N 1
ATOM 1796 C CA . GLU A 1 215 ? -7.825 -7.912 27.247 1.00 80.00 215 GLU A CA 1
ATOM 1797 C C . GLU A 1 215 ? -7.735 -6.774 28.277 1.00 80.00 215 GLU A C 1
ATOM 1799 O O . GLU A 1 215 ? -7.042 -6.922 29.283 1.00 80.00 215 GLU A O 1
ATOM 1804 N N . GLU A 1 216 ? -8.505 -5.692 28.110 1.00 72.62 216 GLU A N 1
ATOM 1805 C CA . GLU A 1 216 ? -8.537 -4.603 29.094 1.00 72.62 216 GLU A CA 1
ATOM 1806 C C . GLU A 1 216 ? -9.167 -5.046 30.425 1.00 72.62 216 GLU A C 1
ATOM 1808 O O . GLU A 1 216 ? -8.641 -4.719 31.487 1.00 72.62 216 GLU A O 1
ATOM 1813 N N . LYS A 1 217 ? -10.269 -5.816 30.405 1.00 68.88 217 LYS A N 1
ATOM 1814 C CA . LYS A 1 217 ? -10.907 -6.328 31.637 1.00 68.88 217 LYS A CA 1
ATOM 1815 C C . LYS A 1 217 ? -9.973 -7.218 32.465 1.00 68.88 217 LYS A C 1
ATOM 1817 O O . LYS A 1 217 ? -10.149 -7.285 33.678 1.00 68.88 217 LYS A O 1
ATOM 1822 N N . MET A 1 218 ? -9.026 -7.895 31.817 1.00 61.19 218 MET A N 1
ATOM 1823 C CA . MET A 1 218 ? -8.016 -8.740 32.463 1.00 61.19 218 MET A CA 1
ATOM 1824 C C . MET A 1 218 ? -6.772 -7.959 32.911 1.00 61.19 218 MET A C 1
ATOM 1826 O O . MET A 1 218 ? -6.004 -8.460 33.730 1.00 61.19 218 MET A O 1
ATOM 1830 N N . SER A 1 219 ? -6.557 -6.747 32.390 1.00 63.31 219 SER A N 1
ATOM 1831 C CA . SER A 1 219 ? -5.473 -5.868 32.826 1.00 63.31 219 SER A CA 1
ATOM 1832 C C . SER A 1 219 ? -5.852 -5.155 34.131 1.00 63.31 219 SER A C 1
ATOM 1834 O O . SER A 1 219 ? -6.946 -4.608 34.271 1.00 63.31 219 SER A O 1
ATOM 1836 N N . ASP A 1 220 ? -4.963 -5.224 35.119 1.00 53.00 220 ASP A N 1
ATOM 1837 C CA . ASP A 1 220 ? -5.246 -4.889 36.514 1.00 53.00 220 ASP A CA 1
ATOM 1838 C C . ASP A 1 220 ? -5.755 -3.442 36.724 1.00 53.00 220 ASP A C 1
ATOM 1840 O O . ASP A 1 220 ? -5.299 -2.474 36.110 1.00 53.00 220 ASP A O 1
ATOM 1844 N N . ILE A 1 221 ? -6.720 -3.306 37.635 1.00 53.09 221 ILE A N 1
ATOM 1845 C CA . ILE A 1 221 ? -7.699 -2.206 37.773 1.00 53.09 221 ILE A CA 1
ATOM 1846 C C . ILE A 1 221 ? -7.098 -0.854 38.222 1.00 53.09 221 ILE A C 1
ATOM 1848 O O . ILE A 1 221 ? -7.799 0.158 38.307 1.00 53.09 221 ILE A O 1
ATOM 1852 N N . THR A 1 222 ? -5.801 -0.770 38.497 1.00 45.97 222 THR A N 1
ATOM 1853 C CA . THR A 1 222 ? -5.263 0.304 39.344 1.00 45.97 222 THR A CA 1
ATOM 1854 C C . THR A 1 222 ? -4.768 1.563 38.634 1.00 45.97 222 THR A C 1
ATOM 1856 O O . THR A 1 222 ? -4.655 2.580 39.315 1.00 45.97 222 THR A O 1
ATOM 1859 N N . LEU A 1 223 ? -4.544 1.594 37.308 1.00 47.03 223 LEU A N 1
ATOM 1860 C CA . LEU A 1 223 ? -3.871 2.770 36.710 1.00 47.03 223 LEU A CA 1
ATOM 1861 C C . LEU A 1 223 ? -4.468 3.406 35.439 1.00 47.03 223 LEU A C 1
ATOM 1863 O O . LEU A 1 223 ? -4.066 4.519 35.104 1.00 47.03 223 LEU A O 1
ATOM 1867 N N . ARG A 1 224 ? -5.422 2.788 34.726 1.00 50.31 224 ARG A N 1
ATOM 1868 C CA . ARG A 1 224 ? -5.663 3.170 33.311 1.00 50.31 224 ARG A CA 1
ATOM 1869 C C . ARG A 1 224 ? -6.944 3.913 32.930 1.00 50.31 224 ARG A C 1
ATOM 1871 O O . ARG A 1 224 ? -7.094 4.289 31.777 1.00 50.31 224 ARG A O 1
ATOM 1878 N N . ARG A 1 225 ? -7.878 4.217 33.834 1.00 56.44 225 ARG A N 1
ATOM 1879 C CA . ARG A 1 225 ? -9.164 4.823 33.405 1.00 56.44 225 ARG A CA 1
ATOM 1880 C C . ARG A 1 225 ? -9.157 6.354 33.372 1.00 56.44 225 ARG A C 1
ATOM 1882 O O . ARG A 1 225 ? -9.816 6.978 34.208 1.00 56.44 225 ARG A O 1
ATOM 1889 N N . LYS A 1 226 ? -8.431 6.941 32.416 1.00 57.81 226 LYS A N 1
ATOM 1890 C CA . LYS A 1 226 ? -8.657 8.321 31.930 1.00 57.81 226 LYS A CA 1
ATOM 1891 C C . LYS A 1 226 ? -8.964 8.390 30.423 1.00 57.81 226 LYS A C 1
ATOM 1893 O O . LYS A 1 226 ? -9.255 9.474 29.936 1.00 57.81 226 LYS A O 1
ATOM 1898 N N . SER A 1 227 ? -8.921 7.276 29.693 1.00 68.25 227 SER A N 1
ATOM 1899 C CA . SER A 1 227 ? -9.153 7.233 28.244 1.00 68.25 227 SER A CA 1
ATOM 1900 C C . SER A 1 227 ? -10.024 6.042 27.846 1.00 68.25 227 SER A C 1
ATOM 1902 O O . SER A 1 227 ? -10.189 5.107 28.627 1.00 68.25 227 SER A O 1
ATOM 1904 N N . LEU A 1 228 ? -10.577 6.108 26.634 1.00 73.75 228 LEU A N 1
ATOM 1905 C CA . LEU A 1 228 ? -11.263 4.999 25.967 1.00 73.75 228 LEU A CA 1
ATOM 1906 C C . LEU A 1 228 ? -10.278 3.854 25.668 1.00 73.75 228 LEU A C 1
ATOM 1908 O O . LEU A 1 228 ? -9.096 4.114 25.431 1.00 73.75 228 LEU A O 1
ATOM 1912 N N . ILE A 1 229 ? -10.774 2.614 25.657 1.00 78.94 229 ILE A N 1
ATOM 1913 C CA . ILE A 1 229 ? -10.017 1.395 25.316 1.00 78.94 229 ILE A CA 1
ATOM 1914 C C . ILE A 1 229 ? -9.577 1.430 23.852 1.00 78.94 229 ILE A C 1
ATOM 1916 O O . ILE A 1 229 ? -8.450 1.069 23.516 1.00 78.94 229 ILE A O 1
ATOM 1920 N N . LEU A 1 230 ? -10.473 1.878 22.974 1.00 77.44 230 LEU A N 1
ATOM 1921 C CA . LEU A 1 230 ? -10.214 2.023 21.546 1.00 77.44 230 LEU A CA 1
ATOM 1922 C C . LEU A 1 230 ? -10.044 3.500 21.170 1.00 77.44 230 LEU A C 1
ATOM 1924 O O . LEU A 1 230 ? -10.370 4.419 21.923 1.00 77.44 230 LEU A O 1
ATOM 1928 N N . SER A 1 231 ? -9.579 3.749 19.949 1.00 75.88 231 SER A N 1
ATOM 1929 C CA . SER A 1 231 ? -9.603 5.101 19.385 1.00 75.88 231 SER A CA 1
ATOM 1930 C C . SER A 1 231 ? -11.051 5.625 19.269 1.00 75.88 231 SER A C 1
ATOM 1932 O O . SER A 1 231 ? -11.923 4.874 18.818 1.00 75.88 231 SER A O 1
ATOM 1934 N N . PRO A 1 232 ? -11.336 6.912 19.577 1.00 78.50 232 PRO A N 1
ATOM 1935 C CA . PRO A 1 232 ? -12.669 7.516 19.442 1.00 78.50 232 PRO A CA 1
ATOM 1936 C C . PRO A 1 232 ? -13.332 7.288 18.075 1.00 78.50 232 PRO A C 1
ATOM 1938 O O . PRO A 1 232 ? -14.550 7.132 17.983 1.00 78.50 232 PRO A O 1
ATOM 1941 N N . LYS A 1 233 ? -12.532 7.217 17.005 1.00 76.75 233 LYS A N 1
ATOM 1942 C CA . LYS A 1 233 ? -13.023 6.957 15.646 1.00 76.75 233 LYS A CA 1
ATOM 1943 C C . LYS A 1 233 ? -13.604 5.561 15.470 1.00 76.75 233 LYS A C 1
ATOM 1945 O O . LYS A 1 233 ? -14.536 5.387 14.691 1.00 76.75 233 LYS A O 1
ATOM 1950 N N . ILE A 1 234 ? -13.096 4.577 16.207 1.00 78.94 234 ILE A N 1
ATOM 1951 C CA . ILE A 1 234 ? -13.640 3.220 16.179 1.00 78.94 234 ILE A CA 1
ATOM 1952 C C . ILE A 1 234 ? -15.025 3.202 16.825 1.00 78.94 234 ILE A C 1
ATOM 1954 O O . ILE A 1 234 ? -15.942 2.653 16.221 1.00 78.94 234 ILE A O 1
ATOM 1958 N N . TYR A 1 235 ? -15.227 3.892 17.957 1.00 81.38 235 TYR A N 1
ATOM 1959 C CA . TYR A 1 235 ? -16.574 4.078 18.520 1.00 81.38 235 TYR A CA 1
ATOM 1960 C C . TYR A 1 235 ? -17.479 4.767 17.511 1.00 81.38 235 TYR A C 1
ATOM 1962 O O . TYR A 1 235 ? -18.569 4.281 17.238 1.00 81.38 235 TYR A O 1
ATOM 1970 N N . GLN A 1 236 ? -17.023 5.860 16.896 1.00 82.06 236 GLN A N 1
ATOM 1971 C CA . GLN A 1 236 ? -17.826 6.563 15.902 1.00 82.06 236 GLN A CA 1
ATOM 1972 C C . GLN A 1 236 ? -18.200 5.659 14.717 1.00 82.06 236 GLN A C 1
ATOM 1974 O O . GLN A 1 236 ? -19.343 5.693 14.269 1.00 82.06 236 GLN A O 1
ATOM 1979 N N . CYS A 1 237 ? -17.276 4.825 14.234 1.00 79.56 237 CYS A N 1
ATOM 1980 C CA . CYS A 1 237 ? -17.560 3.842 13.196 1.00 79.56 237 CYS A CA 1
ATOM 1981 C C . CYS A 1 237 ? -18.599 2.821 13.668 1.00 79.56 237 CYS A C 1
ATOM 1983 O O . CYS A 1 237 ? -19.566 2.578 12.951 1.00 79.56 237 CYS A O 1
ATOM 1985 N N . VAL A 1 238 ? -18.419 2.228 14.850 1.00 82.06 238 VAL A N 1
ATOM 1986 C CA . VAL A 1 238 ? -19.341 1.222 15.393 1.00 82.06 238 VAL A CA 1
ATOM 1987 C C . VAL A 1 238 ? -20.742 1.816 15.543 1.00 82.06 238 VAL A C 1
ATOM 1989 O O . VAL A 1 238 ? -21.699 1.264 15.008 1.00 82.06 238 VAL A O 1
ATOM 1992 N N . LEU A 1 239 ? -20.845 2.988 16.171 1.00 83.94 239 LEU A N 1
ATOM 1993 C CA . LEU A 1 239 ? -22.109 3.676 16.436 1.00 83.94 239 LEU A CA 1
ATOM 1994 C C . LEU A 1 239 ? -22.825 4.155 15.163 1.00 83.94 239 LEU A C 1
ATOM 1996 O O . LEU A 1 239 ? -24.048 4.243 15.159 1.00 83.94 239 LEU A O 1
ATOM 2000 N N . LYS A 1 240 ? -22.089 4.475 14.089 1.00 83.19 240 LYS A N 1
ATOM 2001 C CA . LYS A 1 240 ? -22.676 4.845 12.788 1.00 83.19 240 LYS A CA 1
ATOM 2002 C C . LYS A 1 240 ? -23.090 3.638 11.947 1.00 83.19 240 LYS A C 1
ATOM 2004 O O . LYS A 1 240 ? -24.000 3.761 11.137 1.00 83.19 240 LYS A O 1
ATOM 2009 N N . THR A 1 241 ? -22.379 2.519 12.078 1.00 79.94 241 THR A N 1
ATOM 2010 C CA . THR A 1 241 ? -22.521 1.375 11.163 1.00 79.94 241 THR A CA 1
ATOM 2011 C C . THR A 1 241 ? -23.544 0.365 11.670 1.00 79.94 241 THR A C 1
ATOM 2013 O O . THR A 1 241 ? -24.314 -0.174 10.882 1.00 79.94 241 THR A O 1
ATOM 2016 N N . TYR A 1 242 ? -23.556 0.086 12.973 1.00 79.88 242 TYR A N 1
ATOM 2017 C CA . TYR A 1 242 ? -24.369 -0.987 13.534 1.00 79.88 242 TYR A CA 1
ATOM 2018 C C . TYR A 1 242 ? -25.640 -0.455 14.195 1.00 79.88 242 TYR A C 1
ATOM 2020 O O . TYR A 1 242 ? -25.689 0.669 14.693 1.00 79.88 242 TYR A O 1
ATOM 2028 N N . SER A 1 243 ? -26.685 -1.286 14.225 1.00 84.81 243 SER A N 1
ATOM 2029 C CA . SER A 1 243 ? -27.947 -0.929 14.873 1.00 84.81 243 SER A CA 1
ATOM 2030 C C . SER A 1 243 ? -27.755 -0.654 16.369 1.00 84.81 243 SER A C 1
ATOM 2032 O O . SER A 1 243 ? -26.819 -1.149 17.003 1.00 84.81 243 SER A O 1
ATOM 2034 N N . LYS A 1 244 ? -28.679 0.115 16.954 1.00 84.25 244 LYS A N 1
ATOM 2035 C CA . LYS A 1 244 ? -28.703 0.420 18.395 1.00 84.25 244 LYS A CA 1
ATOM 2036 C C . LYS A 1 244 ? -28.736 -0.833 19.281 1.00 84.25 244 LYS A C 1
ATOM 2038 O O . LYS A 1 244 ? -28.167 -0.820 20.364 1.00 84.25 244 LYS A O 1
ATOM 2043 N N . ASP A 1 245 ? -29.353 -1.904 18.786 1.00 84.31 245 ASP A N 1
ATOM 2044 C CA . ASP A 1 245 ? -29.532 -3.167 19.506 1.00 84.31 245 ASP A CA 1
ATOM 2045 C C . ASP A 1 245 ? -28.381 -4.151 19.235 1.00 84.31 245 ASP A C 1
ATOM 2047 O O . ASP A 1 245 ? -28.389 -5.281 19.720 1.00 84.31 245 ASP A O 1
ATOM 2051 N N . SER A 1 246 ? -27.385 -3.749 18.436 1.00 85.19 246 SER A N 1
ATOM 2052 C CA . SER A 1 246 ? -26.222 -4.589 18.186 1.00 85.19 246 SER A CA 1
ATOM 2053 C C . SER A 1 246 ? -25.368 -4.702 19.447 1.00 85.19 246 SER A C 1
ATOM 2055 O O . SER A 1 246 ? -25.101 -3.713 20.131 1.00 85.19 246 SER A O 1
ATOM 2057 N N . GLU A 1 247 ? -24.875 -5.908 19.718 1.00 82.12 247 GLU A N 1
ATOM 2058 C CA . GLU A 1 247 ? -24.000 -6.186 20.860 1.00 82.12 247 GLU A CA 1
ATOM 2059 C C . GLU A 1 247 ? -22.783 -5.242 20.903 1.00 82.12 247 GLU A C 1
ATOM 2061 O O . GLU A 1 247 ? -22.402 -4.768 21.968 1.00 82.12 247 GLU A O 1
ATOM 2066 N N . LEU A 1 248 ? -22.207 -4.901 19.743 1.00 81.12 248 LEU A N 1
ATOM 2067 C CA . LEU A 1 248 ? -21.094 -3.951 19.655 1.00 81.12 248 LEU A CA 1
ATOM 2068 C C . LEU A 1 248 ? -21.484 -2.537 20.074 1.00 81.12 248 LEU A C 1
ATOM 2070 O O . LEU A 1 248 ? -20.732 -1.876 20.786 1.00 81.12 248 LEU A O 1
ATOM 2074 N N . THR A 1 249 ? -22.645 -2.073 19.618 1.00 85.44 249 THR A N 1
ATOM 2075 C CA . THR A 1 249 ? -23.165 -0.751 19.965 1.00 85.44 249 THR A CA 1
ATOM 2076 C C . THR A 1 249 ? -23.374 -0.657 21.471 1.00 85.44 249 THR A C 1
ATOM 2078 O O . THR A 1 249 ? -22.931 0.314 22.082 1.00 85.44 249 THR A O 1
ATOM 2081 N N . VAL A 1 250 ? -23.964 -1.693 22.075 1.00 85.75 250 VAL A N 1
ATOM 2082 C CA . VAL A 1 250 ? -24.172 -1.781 23.527 1.00 85.75 250 VAL A CA 1
ATOM 2083 C C . VAL A 1 250 ? -22.839 -1.734 24.277 1.00 85.75 250 VAL A C 1
ATOM 2085 O O . VAL A 1 250 ? -22.671 -0.873 25.135 1.00 85.75 250 VAL A O 1
ATOM 2088 N N . ILE A 1 251 ? -21.864 -2.571 23.902 1.00 82.88 251 ILE A N 1
ATOM 2089 C CA . ILE A 1 251 ? -20.534 -2.605 24.537 1.00 82.88 251 ILE A CA 1
ATOM 2090 C C . ILE A 1 251 ? -19.845 -1.231 24.471 1.00 82.88 251 ILE A C 1
ATOM 2092 O O . ILE A 1 251 ? -19.332 -0.735 25.475 1.00 82.88 251 ILE A O 1
ATOM 2096 N N . CYS A 1 252 ? -19.864 -0.583 23.302 1.00 85.31 2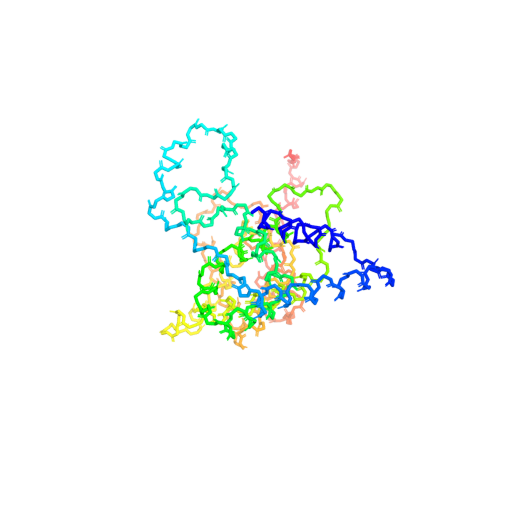52 CYS A N 1
ATOM 2097 C CA . CYS A 1 252 ? -19.295 0.753 23.127 1.00 85.31 252 CYS A CA 1
ATOM 2098 C C . CYS A 1 252 ? -20.004 1.808 23.991 1.00 85.31 252 CYS A C 1
ATOM 2100 O O . CYS A 1 252 ? -19.341 2.656 24.590 1.00 85.31 252 CYS A O 1
ATOM 2102 N N . PHE A 1 253 ? -21.338 1.771 24.069 1.00 85.94 253 PHE A N 1
ATOM 2103 C CA . PHE A 1 253 ? -22.108 2.706 24.890 1.00 85.94 253 PHE A CA 1
ATOM 2104 C C . PHE A 1 253 ? -21.868 2.515 26.385 1.00 85.94 253 PHE A C 1
ATOM 2106 O O . PHE A 1 253 ? -21.736 3.509 27.099 1.00 85.94 253 PHE A O 1
ATOM 2113 N N . GLU A 1 254 ? -21.798 1.272 26.860 1.00 84.12 254 GLU A N 1
ATOM 2114 C CA . GLU A 1 254 ? -21.525 0.970 28.265 1.00 84.12 254 GLU A CA 1
ATOM 2115 C C . GLU A 1 254 ? -20.189 1.568 28.712 1.00 84.12 254 GLU A C 1
ATOM 2117 O O . GLU A 1 254 ? -20.121 2.210 29.759 1.00 84.12 254 GLU A O 1
ATOM 2122 N N . GLU A 1 255 ? -19.143 1.451 27.896 1.00 82.56 255 GLU A N 1
ATOM 2123 C CA . GLU A 1 255 ? -17.838 2.022 28.225 1.00 82.56 255 GLU A CA 1
ATOM 2124 C C . GLU A 1 255 ? -17.838 3.553 28.232 1.00 82.56 255 GLU A C 1
ATOM 2126 O O . GLU A 1 255 ? -17.353 4.169 29.185 1.00 82.56 255 GLU A O 1
ATOM 2131 N N . ILE A 1 256 ? -18.418 4.178 27.200 1.00 83.50 256 ILE A N 1
ATOM 2132 C CA . ILE A 1 256 ? -18.562 5.640 27.132 1.00 83.50 256 ILE A CA 1
ATOM 2133 C C . ILE A 1 256 ? -19.319 6.141 28.365 1.00 83.50 256 ILE A C 1
ATOM 2135 O O . ILE A 1 256 ? -18.927 7.133 28.984 1.00 83.50 256 ILE A O 1
ATOM 2139 N N . HIS A 1 257 ? -20.388 5.443 28.746 1.00 82.38 257 HIS A N 1
ATOM 2140 C CA . HIS A 1 257 ? -21.197 5.779 29.906 1.00 82.38 257 HIS A CA 1
ATOM 2141 C C . HIS A 1 257 ? -20.414 5.641 31.219 1.00 82.38 257 HIS A C 1
ATOM 2143 O O . HIS A 1 257 ? -20.478 6.541 32.057 1.00 82.38 257 HIS A O 1
ATOM 2149 N N . GLU A 1 258 ? -19.634 4.573 31.396 1.00 79.69 258 GLU A N 1
ATOM 2150 C CA . GLU A 1 258 ? -18.781 4.382 32.576 1.00 79.69 258 GLU A CA 1
ATOM 2151 C C . GLU A 1 258 ? -17.696 5.461 32.695 1.00 79.69 258 GLU A C 1
ATOM 2153 O O . GLU A 1 258 ? -17.479 6.026 33.773 1.00 79.69 258 GLU A O 1
ATOM 2158 N N . ILE A 1 259 ? -17.058 5.823 31.580 1.00 78.12 259 ILE A N 1
ATOM 2159 C CA . ILE A 1 259 ? -16.097 6.929 31.533 1.00 78.12 259 ILE A CA 1
ATOM 2160 C C . ILE A 1 259 ? -16.787 8.249 31.899 1.00 78.12 259 ILE A C 1
ATOM 2162 O O . ILE A 1 259 ? -16.277 9.010 32.725 1.00 78.12 259 ILE A O 1
ATOM 2166 N N . TRP A 1 260 ? -17.975 8.512 31.351 1.00 77.50 260 TRP A N 1
ATOM 2167 C CA . TRP A 1 260 ? -18.729 9.734 31.625 1.00 77.50 260 TRP A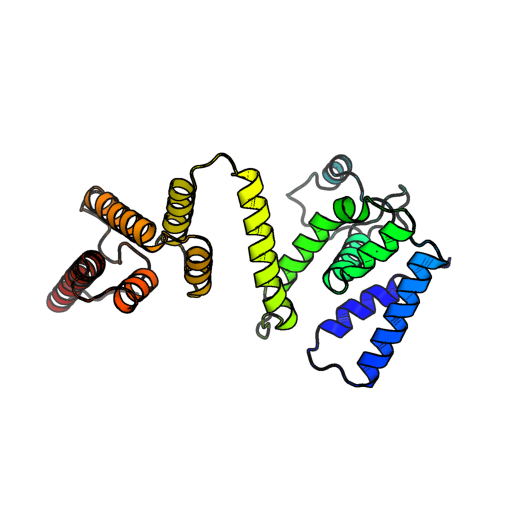 CA 1
ATOM 2168 C C . TRP A 1 260 ? -19.156 9.859 33.093 1.00 77.50 260 TRP A C 1
ATOM 2170 O O . TRP A 1 260 ? -18.971 10.920 33.699 1.00 77.50 260 TRP A O 1
ATOM 2180 N N . LYS A 1 261 ? -19.651 8.773 33.708 1.00 77.69 261 LYS A N 1
ATOM 2181 C CA . LYS A 1 261 ? -19.942 8.728 35.153 1.00 77.69 261 LYS A CA 1
ATOM 2182 C C . LYS A 1 261 ? -18.714 9.106 35.968 1.00 77.69 261 LYS A C 1
ATOM 2184 O O . LYS A 1 261 ? -18.814 9.927 36.881 1.00 77.69 261 LYS A O 1
ATOM 2189 N N . LYS A 1 262 ? -17.553 8.548 35.612 1.00 71.06 262 LYS A N 1
ATOM 2190 C CA . LYS A 1 262 ? -16.286 8.836 36.282 1.00 71.06 262 LYS A CA 1
ATOM 2191 C C . LYS A 1 262 ? -15.951 10.327 36.193 1.00 71.06 262 LYS A C 1
ATOM 2193 O O . LYS A 1 262 ? -15.750 10.951 37.231 1.00 71.06 262 LYS A O 1
ATOM 2198 N N . TYR A 1 263 ? -15.985 10.931 35.003 1.00 68.81 263 TYR A N 1
ATOM 2199 C CA . TYR A 1 263 ? -15.749 12.374 34.835 1.00 68.81 263 TYR A CA 1
ATOM 2200 C C . TYR A 1 263 ? -16.703 13.243 35.662 1.00 68.81 263 TYR A C 1
ATOM 2202 O O . TYR A 1 263 ? -16.270 14.207 36.296 1.00 68.81 263 TYR A O 1
ATOM 2210 N N . ARG A 1 264 ? -17.991 12.887 35.709 1.00 66.38 264 ARG A N 1
ATOM 2211 C CA . ARG A 1 264 ? -18.995 13.623 36.488 1.00 66.38 264 ARG A CA 1
ATOM 2212 C C . ARG A 1 264 ? -18.746 13.530 37.998 1.00 66.38 264 ARG A C 1
ATOM 2214 O O . ARG A 1 264 ? -18.891 14.531 38.697 1.00 66.38 264 ARG A O 1
ATOM 2221 N N . LEU A 1 265 ? -18.315 12.367 38.491 1.00 59.91 265 LEU A N 1
ATOM 2222 C CA . LEU A 1 265 ? -17.871 12.174 39.876 1.00 59.91 265 LEU A CA 1
ATOM 2223 C C . LEU A 1 265 ? -16.629 13.018 40.209 1.00 59.91 265 LEU A C 1
ATOM 2225 O O . LEU A 1 265 ? -16.615 13.684 41.240 1.00 59.91 265 LEU A O 1
ATOM 2229 N N . PHE A 1 266 ? -15.625 13.065 39.326 1.00 57.84 266 PHE A N 1
ATOM 2230 C CA . PHE A 1 266 ? -14.433 13.905 39.526 1.00 57.84 266 PHE A CA 1
ATOM 2231 C C . PHE A 1 266 ? -14.761 15.403 39.567 1.00 57.84 266 PHE A C 1
ATOM 2233 O O . PHE A 1 266 ? -14.189 16.129 40.380 1.00 57.84 266 PHE A O 1
ATOM 2240 N N . HIS A 1 267 ? -15.714 15.855 38.747 1.00 57.19 267 HIS A N 1
ATOM 2241 C CA . HIS A 1 267 ? -16.178 17.242 38.754 1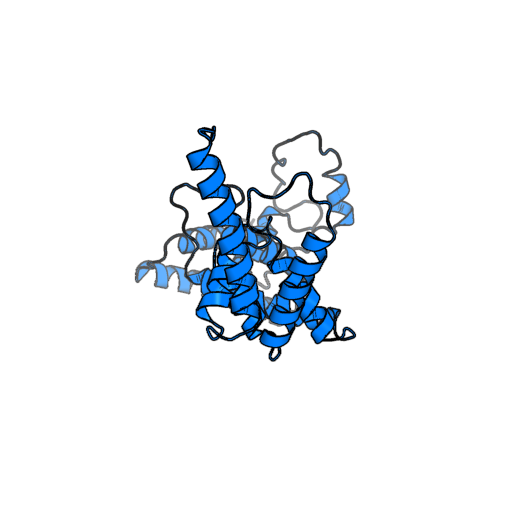.00 57.19 267 HIS A CA 1
ATOM 2242 C C . HIS A 1 267 ? -16.954 17.591 40.037 1.00 57.19 267 HIS A C 1
ATOM 2244 O O . HIS A 1 267 ? -16.770 18.672 40.591 1.00 57.19 267 HIS A O 1
ATOM 2250 N N . HIS A 1 268 ? -17.784 16.676 40.552 1.00 55.25 268 HIS A N 1
ATOM 2251 C CA . HIS A 1 268 ? -18.487 16.870 41.828 1.00 55.25 268 HIS A CA 1
ATOM 2252 C C . HIS A 1 268 ? -17.559 16.851 43.052 1.00 55.25 268 HIS A C 1
ATOM 2254 O O . HIS A 1 268 ? -17.875 17.487 44.053 1.00 55.25 268 HIS A O 1
ATOM 2260 N N . LEU A 1 269 ? -16.414 16.167 42.971 1.00 55.16 269 LEU A N 1
ATOM 2261 C CA . LEU A 1 269 ? -15.417 16.079 44.045 1.00 55.16 269 LEU A CA 1
ATOM 2262 C C . LEU A 1 269 ? -14.342 17.186 43.995 1.00 55.16 269 LEU A C 1
ATOM 2264 O O . LEU A 1 269 ? -13.411 17.162 44.793 1.00 55.16 269 LEU A O 1
ATOM 2268 N N . GLY A 1 270 ? -14.455 18.167 43.090 1.00 43.84 270 GLY A N 1
ATOM 2269 C CA . GLY A 1 270 ? -13.615 19.374 43.095 1.00 43.84 270 GLY A CA 1
ATOM 2270 C C . GLY A 1 270 ? -12.183 19.210 42.565 1.00 43.84 270 GLY A C 1
ATOM 2271 O O . GLY A 1 270 ? -11.368 20.118 42.724 1.00 43.84 270 GLY A O 1
ATOM 2272 N N . PHE A 1 271 ? -11.851 18.097 41.905 1.00 46.94 271 PHE A N 1
ATOM 2273 C CA . PHE A 1 271 ? -10.521 17.908 41.319 1.00 46.94 271 PHE A CA 1
ATOM 2274 C C . PHE A 1 271 ? -10.403 18.654 39.977 1.00 46.94 271 PHE A C 1
ATOM 2276 O O . PHE A 1 271 ? -11.013 18.268 38.980 1.00 46.94 271 PHE A O 1
ATOM 2283 N N . ARG A 1 272 ? -9.600 19.730 39.935 1.00 40.06 272 ARG A N 1
ATOM 2284 C CA . ARG A 1 272 ? -9.214 20.416 38.686 1.00 40.06 272 ARG A CA 1
ATOM 2285 C C . ARG A 1 272 ? -8.193 19.571 37.919 1.00 40.06 272 ARG A C 1
ATOM 2287 O O . ARG A 1 272 ? -7.147 19.225 38.462 1.00 40.06 272 ARG A O 1
ATOM 2294 N N . PHE A 1 273 ? -8.476 19.277 36.651 1.00 45.00 273 PHE A N 1
ATOM 2295 C CA . PHE A 1 273 ? -7.495 18.693 35.736 1.00 45.00 273 PHE A CA 1
ATOM 2296 C C . PHE A 1 273 ? -6.484 19.772 35.317 1.00 45.00 273 PHE A C 1
ATOM 2298 O O . PHE A 1 273 ? -6.879 20.822 34.813 1.00 45.00 273 PHE A O 1
ATOM 2305 N N . ILE A 1 274 ? -5.195 19.516 35.552 1.00 39.22 274 ILE A N 1
ATOM 2306 C CA . ILE A 1 274 ? -4.093 20.238 34.906 1.00 39.22 274 ILE A CA 1
ATOM 2307 C C . ILE A 1 274 ? -3.923 19.567 33.540 1.00 39.22 274 ILE A C 1
ATOM 2309 O O . ILE A 1 274 ? -3.712 18.352 33.491 1.00 39.22 274 ILE A O 1
ATOM 2313 N N . TYR A 1 275 ? -4.148 20.338 32.476 1.00 42.53 275 TYR A N 1
ATOM 2314 C CA . TYR A 1 275 ? -3.904 19.925 31.094 1.00 42.53 275 TYR A CA 1
ATOM 2315 C C . TYR A 1 275 ? -2.407 19.846 30.808 1.00 42.53 275 TYR A C 1
ATOM 2317 O O . TYR A 1 275 ? -1.672 20.703 31.351 1.00 42.53 275 TYR A O 1
#

pLDDT: mean 72.08, std 16.16, range [28.22, 94.94]

Sequence (275 aa):
MENLMHYSTLCDWALLYRYPSMSSCDKLRFWHVEKDIEDLILNKRFVPFPPRPKAYQLDLNSDPHIHQQPIPEEYPSKDGFENNRQLNVIARGILIHPDLVNLWKQIGYYEICNDVNDLVMQGALHILFPPTPASDWSCPSIEMHRLDEIGDILWDAFLVIRSGENVFSLAFKFFREAFKPERNLKKDDLLNFLKSKFDYHEQVIKQVVKQYFIEEKMSDITLRRKSLILSPKIYQCVLKTYSKDSELTVICFEEIHEIWKKYRLFHHLGFRFIY

Foldseek 3Di:
DPVPVLLVLLVVVVVLLVDPDDDPVNVVSVVVSVVVLLCCCQVVVDDAFFADPPVVVCVVVVDPPDPDDPDPQDPPHPVRHRDPVSLLSVLVVCLVPVCSQVSNVVSPNPCNCVRNVVSNVVNLCCLQPPPDADPPDDRDPVSVVVVVVVLVVVVVVVCVVCVVDDPLVVLLVQLLVVFQQPDPCVDCVSVVVSCVVDVCNVVSLVVSLVVLVVVVVPPDDPDDLPDDSTHPVSLVCQCVPDDCPDPSVVVSVVRVVVSVVVVVVCVVVPDDDDD

Secondary structure (DSSP, 8-state):
--TTTHHHHHHHHHHHTTSS---HHHHHHHHHHHHHHHHHHHTT---PPPBPPHHHHHTTS--TT--PPPP---SS-TTSSBPHHHHHHHHHHHHH-TTHHHHHHHTT-TTHHHHHHHHHHHHHHHHHS-SS--TT----HHHHHHHHHHHHHHHHHHHHHTTTS-HHHHHHHHHHHHH-TT----SSHHHHHHHHH-TTHHHHHHHHHHHHHHHHHHS-TTS-TTS-SS-HHHHHHHHHHS-TTSHHHHHHHHHHHHHHHHHHHHHHTT-PPP-